Protein AF-A0A1D2AA20-F1 (afdb_monomer_lite)

InterPro domains:
  IPR029058 Alpha/Beta hydrolase fold [G3DSA:3.40.50.1820] (8-180)
  IPR029058 Alpha/Beta hydrolase fold [SSF53474] (51-132)

Structure (mmCIF, N/CA/C/O backbone):
data_AF-A0A1D2AA20-F1
#
_entry.id   AF-A0A1D2AA20-F1
#
loop_
_atom_site.group_PDB
_atom_site.id
_atom_site.type_symbol
_atom_site.label_atom_id
_atom_site.label_alt_id
_atom_site.label_comp_id
_atom_site.label_asym_id
_atom_site.label_entity_id
_atom_site.label_seq_id
_atom_site.pdbx_PDB_ins_code
_atom_site.Cartn_x
_atom_site.Cartn_y
_atom_site.Cartn_z
_atom_site.occupancy
_atom_site.B_iso_or_equiv
_atom_site.auth_seq_id
_atom_site.auth_comp_id
_atom_site.auth_asym_id
_atom_site.auth_atom_id
_atom_site.pdbx_PDB_model_num
ATOM 1 N N . PRO A 1 1 ? 26.713 -19.519 15.517 1.00 25.97 1 PRO A N 1
ATOM 2 C CA . PRO A 1 1 ? 25.475 -19.658 14.712 1.00 25.97 1 PRO A CA 1
ATOM 3 C C . PRO A 1 1 ? 24.221 -19.599 15.602 1.00 25.97 1 PRO A C 1
ATOM 5 O O . PRO A 1 1 ? 24.117 -20.427 16.504 1.00 25.97 1 PRO A O 1
ATOM 8 N N . PRO A 1 2 ? 23.298 -18.636 15.426 1.00 27.56 2 PRO A N 1
ATOM 9 C CA . PRO A 1 2 ? 22.018 -18.711 16.116 1.00 27.56 2 PRO A CA 1
ATOM 10 C C . PRO A 1 2 ? 21.104 -19.729 15.414 1.00 27.56 2 PRO A C 1
ATOM 12 O O . PRO A 1 2 ? 21.221 -19.965 14.211 1.00 27.56 2 PRO A O 1
ATOM 15 N N . ALA A 1 3 ? 20.259 -20.386 16.206 1.00 23.09 3 ALA A N 1
ATOM 16 C CA . ALA A 1 3 ? 19.387 -21.488 15.808 1.00 23.09 3 ALA A CA 1
ATOM 17 C C . ALA A 1 3 ? 18.224 -21.028 14.896 1.00 23.09 3 ALA A C 1
ATOM 19 O O . ALA A 1 3 ? 17.808 -19.869 14.974 1.00 23.09 3 ALA A O 1
ATOM 20 N N . PRO A 1 4 ? 17.661 -21.917 14.056 1.00 25.66 4 PRO A N 1
ATOM 21 C CA . PRO A 1 4 ? 16.482 -21.593 13.259 1.00 25.66 4 PRO A CA 1
ATOM 22 C C . PRO A 1 4 ? 15.283 -21.358 14.192 1.00 25.66 4 PRO A C 1
ATOM 24 O O . PRO A 1 4 ? 14.980 -22.197 15.036 1.00 25.66 4 PRO A O 1
ATOM 27 N N . GLY A 1 5 ? 14.631 -20.198 14.062 1.00 28.06 5 GLY A N 1
ATOM 28 C CA . GLY A 1 5 ? 13.456 -19.820 14.862 1.00 28.06 5 GLY A CA 1
ATOM 29 C C . GLY A 1 5 ? 13.650 -18.653 15.837 1.00 28.06 5 GLY A C 1
ATOM 30 O O . GLY A 1 5 ? 12.742 -18.353 16.607 1.00 28.06 5 GLY A O 1
ATOM 31 N N . THR A 1 6 ? 14.793 -17.959 15.832 1.00 21.69 6 THR A N 1
ATOM 32 C CA . THR A 1 6 ? 14.948 -16.741 16.645 1.00 21.69 6 THR A CA 1
ATOM 33 C C . THR A 1 6 ? 14.335 -15.530 15.933 1.00 21.69 6 THR A C 1
ATOM 35 O O . THR A 1 6 ? 14.901 -15.011 14.973 1.00 21.69 6 THR A O 1
ATOM 38 N N . MET A 1 7 ? 13.179 -15.067 16.418 1.00 24.00 7 MET A N 1
ATOM 39 C CA . MET A 1 7 ? 12.643 -13.735 16.118 1.00 24.00 7 MET A CA 1
ATOM 40 C C . MET A 1 7 ? 13.674 -12.685 16.546 1.00 24.00 7 MET A C 1
ATOM 42 O O . MET A 1 7 ? 13.961 -12.536 17.734 1.00 24.00 7 MET A O 1
ATOM 46 N N . VAL A 1 8 ? 14.242 -11.951 15.590 1.00 23.83 8 VAL A N 1
ATOM 47 C CA . VAL A 1 8 ? 15.068 -10.781 15.900 1.00 23.83 8 VAL A CA 1
ATOM 48 C C . VAL A 1 8 ? 14.121 -9.617 16.180 1.00 23.83 8 VAL A C 1
ATOM 50 O O . VAL A 1 8 ? 13.703 -8.899 15.280 1.00 23.83 8 VAL A O 1
ATOM 53 N N . SER A 1 9 ? 13.758 -9.449 17.450 1.00 30.16 9 SER A N 1
ATOM 54 C CA . SER A 1 9 ? 13.183 -8.206 17.962 1.00 30.16 9 SE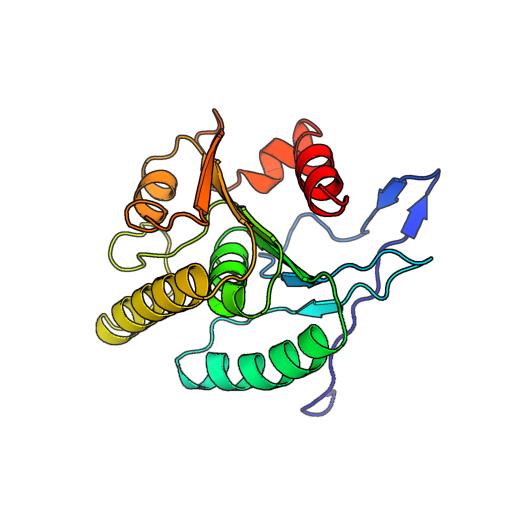R A CA 1
ATOM 55 C C . SER A 1 9 ? 14.301 -7.168 18.057 1.00 30.16 9 SER A C 1
ATOM 57 O O . SER A 1 9 ? 15.030 -7.132 19.047 1.00 30.16 9 SER A O 1
ATOM 59 N N . SER A 1 10 ? 14.459 -6.313 17.047 1.00 30.89 10 SER A N 1
ATOM 60 C CA . SER A 1 10 ? 15.248 -5.089 17.205 1.00 30.89 10 SER A CA 1
ATOM 61 C C . SER A 1 10 ? 14.365 -4.009 17.836 1.00 30.89 10 SER A C 1
ATOM 63 O O . SER A 1 10 ? 13.826 -3.140 17.151 1.00 30.89 10 SER A O 1
ATOM 65 N N . SER A 1 11 ? 14.179 -4.082 19.154 1.00 34.56 11 SER A N 1
ATOM 66 C CA . SER A 1 11 ? 13.649 -2.971 19.946 1.00 34.56 11 SER A CA 1
ATOM 67 C C . SER A 1 11 ? 14.683 -1.843 19.926 1.00 34.56 11 SER A C 1
ATOM 69 O O . SER A 1 11 ? 15.756 -1.985 20.507 1.00 34.56 11 SER A O 1
ATOM 71 N N . GLY A 1 12 ? 14.403 -0.749 19.222 1.00 32.66 12 GLY A N 1
ATOM 72 C CA . GLY A 1 12 ? 15.380 0.327 19.050 1.00 32.66 12 GLY A CA 1
ATOM 73 C C . GLY A 1 12 ? 14.745 1.671 18.737 1.00 32.66 12 GLY A C 1
ATOM 74 O O . GLY A 1 12 ? 15.169 2.337 17.797 1.00 32.66 12 GLY A O 1
ATOM 75 N N . TRP A 1 13 ? 13.713 2.047 19.492 1.00 36.19 13 TRP A N 1
ATOM 76 C CA . TRP A 1 13 ? 13.213 3.417 19.532 1.00 36.19 13 TRP A CA 1
ATOM 77 C C . TRP A 1 13 ? 13.452 3.966 20.934 1.00 36.19 13 TRP A C 1
ATOM 79 O O . TRP A 1 13 ? 12.948 3.415 21.908 1.00 36.19 13 TRP A O 1
ATOM 89 N N . GLU A 1 14 ? 14.232 5.039 21.027 1.00 31.44 14 GLU A N 1
ATOM 90 C CA . GLU A 1 14 ? 14.433 5.783 22.269 1.00 31.44 14 GLU A CA 1
ATOM 91 C C . GLU A 1 14 ? 13.678 7.111 22.190 1.00 31.44 14 GLU A C 1
ATOM 93 O O . GLU A 1 14 ? 13.658 7.790 21.155 1.00 31.44 14 GLU A O 1
ATOM 98 N N . GLN A 1 15 ? 13.047 7.488 23.299 1.00 32.94 15 GLN A N 1
ATOM 99 C CA . GLN A 1 15 ? 12.386 8.776 23.445 1.00 32.94 15 GLN A CA 1
ATOM 100 C C . GLN A 1 15 ? 13.402 9.792 23.977 1.00 32.94 15 GLN A C 1
ATOM 102 O O . GLN A 1 15 ? 13.811 9.728 25.134 1.00 32.94 15 GLN A O 1
ATOM 107 N N . VAL A 1 16 ? 13.798 10.757 23.144 1.00 36.41 16 VAL A N 1
ATOM 108 C CA . VAL A 1 16 ? 14.699 11.851 23.544 1.00 36.41 16 VAL A CA 1
ATOM 109 C C . VAL A 1 16 ? 13.938 13.165 23.426 1.00 36.41 16 VAL A C 1
ATOM 111 O O . VAL A 1 16 ? 13.615 13.613 22.325 1.00 36.41 16 VAL A O 1
ATOM 114 N N . GLY A 1 17 ? 13.617 13.779 24.569 1.00 32.88 17 GLY A N 1
ATOM 115 C CA . GLY A 1 17 ? 12.938 15.080 24.622 1.00 32.88 17 GLY A CA 1
ATOM 116 C C . GLY A 1 17 ? 11.520 15.078 24.036 1.00 32.88 17 GLY A C 1
ATOM 117 O O . GLY A 1 17 ? 11.133 16.040 23.379 1.00 32.88 17 GLY A O 1
ATOM 118 N N . GLY A 1 18 ? 10.767 13.986 24.211 1.00 29.52 18 GLY A N 1
ATOM 119 C CA . GLY A 1 18 ? 9.401 13.855 23.688 1.00 29.52 18 GLY A CA 1
ATOM 120 C C . GLY A 1 18 ? 9.306 13.492 22.201 1.00 29.52 18 GLY A C 1
ATOM 121 O O . GLY A 1 18 ? 8.202 13.430 21.674 1.00 29.52 18 GLY A O 1
ATOM 122 N N . ARG A 1 19 ? 10.435 13.224 21.527 1.00 33.69 19 ARG A N 1
ATOM 123 C CA . ARG A 1 19 ? 10.488 12.767 20.129 1.00 33.69 19 ARG A CA 1
ATOM 124 C C . ARG A 1 19 ? 11.045 11.350 20.044 1.00 33.69 19 ARG A C 1
ATOM 126 O O . ARG A 1 19 ? 12.037 11.035 20.705 1.00 33.69 19 ARG A O 1
ATOM 133 N N . TRP A 1 20 ? 10.430 10.524 19.206 1.00 38.97 20 TRP A N 1
ATOM 134 C CA . TRP A 1 20 ? 10.875 9.158 18.942 1.00 38.97 20 TRP A CA 1
ATOM 135 C C . TRP A 1 20 ? 12.017 9.164 17.929 1.00 38.97 20 TRP A C 1
ATOM 137 O O . TRP A 1 20 ? 11.886 9.709 16.834 1.00 38.97 20 TRP A O 1
ATOM 147 N N . ARG A 1 21 ? 13.156 8.571 18.294 1.00 32.56 21 ARG A N 1
ATOM 148 C CA . ARG A 1 21 ? 14.310 8.415 17.403 1.00 32.56 21 ARG A CA 1
ATOM 149 C C . ARG A 1 21 ? 14.677 6.942 17.295 1.00 32.56 21 ARG A C 1
ATOM 151 O O . ARG A 1 21 ? 14.792 6.260 18.309 1.00 32.56 21 ARG A O 1
ATOM 158 N N . SER A 1 22 ? 14.895 6.470 16.070 1.00 39.03 22 SER A N 1
ATOM 159 C CA . SER A 1 22 ? 15.534 5.179 15.821 1.00 39.03 22 SER A CA 1
ATOM 160 C C . SER A 1 22 ? 17.006 5.407 15.457 1.00 39.03 22 SER A C 1
ATOM 162 O O . SER A 1 22 ? 17.277 6.210 14.557 1.00 39.03 22 SER A O 1
ATOM 164 N N . PRO A 1 23 ? 17.966 4.706 16.090 1.00 30.11 23 PRO A N 1
ATOM 165 C CA . PRO A 1 23 ? 19.391 4.840 15.780 1.00 30.11 23 PRO A CA 1
ATOM 166 C C . PRO A 1 23 ? 19.793 4.346 14.376 1.00 30.11 23 PRO A C 1
ATOM 168 O O . PRO A 1 23 ? 20.926 4.577 13.958 1.00 30.11 23 PRO A O 1
ATOM 171 N N . HIS A 1 24 ? 18.899 3.675 13.633 1.00 31.98 24 HIS A N 1
ATOM 172 C CA . HIS A 1 24 ? 19.239 2.972 12.384 1.00 31.98 24 HIS A CA 1
ATOM 173 C C . HIS A 1 24 ? 18.336 3.297 11.174 1.00 31.98 24 HIS A C 1
ATOM 175 O O . HIS A 1 24 ? 18.444 2.650 10.133 1.00 31.98 24 HIS A O 1
ATOM 181 N N . ALA A 1 25 ? 17.473 4.311 11.264 1.00 28.98 25 ALA A N 1
ATOM 182 C CA . ALA A 1 25 ? 16.333 4.508 10.357 1.00 28.98 25 ALA A CA 1
ATOM 183 C C . ALA A 1 25 ? 16.607 4.960 8.904 1.00 28.98 25 ALA A C 1
ATOM 185 O O . ALA A 1 25 ? 15.667 5.389 8.244 1.00 28.98 25 ALA A O 1
ATOM 186 N N . LEU A 1 26 ? 17.824 4.882 8.350 1.00 28.66 26 LEU A N 1
ATOM 187 C CA . LEU A 1 26 ? 18.070 5.476 7.021 1.00 28.66 26 LEU A CA 1
ATOM 188 C C . LEU A 1 26 ? 18.860 4.666 5.982 1.00 28.66 26 LEU A C 1
ATOM 190 O O . LEU A 1 26 ? 19.209 5.250 4.961 1.00 28.66 26 LEU A O 1
ATOM 194 N N . SER A 1 27 ? 19.118 3.356 6.134 1.00 22.45 27 SER A N 1
ATOM 195 C CA . SER A 1 27 ? 19.924 2.676 5.089 1.00 22.45 27 SER A CA 1
ATOM 196 C C . SER A 1 27 ? 19.589 1.246 4.661 1.00 22.45 27 SER A C 1
ATOM 198 O O . SER A 1 27 ? 20.290 0.733 3.791 1.00 22.45 27 SER A O 1
ATOM 200 N N . HIS A 1 28 ? 18.547 0.580 5.151 1.00 23.70 28 HIS A N 1
ATOM 201 C CA . HIS A 1 28 ? 18.224 -0.762 4.646 1.00 23.70 28 HIS A CA 1
ATOM 202 C C . HIS A 1 28 ? 16.747 -0.854 4.282 1.00 23.70 28 HIS A C 1
ATOM 204 O O . HIS A 1 28 ? 15.900 -0.480 5.081 1.00 23.70 28 HIS A O 1
ATOM 210 N N . ALA A 1 29 ? 16.466 -1.287 3.048 1.00 26.73 29 ALA A N 1
ATOM 211 C CA . ALA A 1 29 ? 15.134 -1.420 2.463 1.00 26.73 29 ALA A CA 1
ATOM 212 C C . ALA A 1 29 ? 14.156 -2.078 3.454 1.00 26.73 29 ALA A C 1
ATOM 214 O O . ALA A 1 29 ? 14.250 -3.273 3.728 1.00 26.73 29 ALA A O 1
ATOM 215 N N . MET A 1 30 ? 13.262 -1.279 4.039 1.00 27.27 30 MET A N 1
ATOM 216 C CA . MET A 1 30 ? 12.387 -1.717 5.124 1.00 27.27 30 MET A CA 1
ATOM 217 C C . MET A 1 30 ? 11.019 -2.125 4.583 1.00 27.27 30 MET A C 1
ATOM 219 O O . MET A 1 30 ? 10.188 -1.286 4.255 1.00 27.27 30 MET A O 1
ATOM 223 N N . SER A 1 31 ? 10.766 -3.434 4.554 1.00 33.69 31 SER A N 1
ATOM 224 C CA . SER A 1 31 ? 9.405 -3.970 4.647 1.00 33.69 31 SER A CA 1
ATOM 225 C C . SER A 1 31 ? 9.064 -4.090 6.132 1.00 33.69 31 SER A C 1
ATOM 227 O O . SER A 1 31 ? 9.491 -5.041 6.778 1.00 33.69 31 SER A O 1
ATOM 229 N N . CYS A 1 32 ? 8.369 -3.108 6.705 1.00 33.03 32 CYS A N 1
ATOM 230 C CA . CYS A 1 32 ? 8.000 -3.102 8.126 1.00 33.03 32 CYS A CA 1
ATOM 231 C C . CYS A 1 32 ? 6.527 -2.725 8.274 1.00 33.03 32 CYS A C 1
ATOM 233 O O . CYS A 1 32 ? 6.188 -1.565 8.070 1.00 33.03 32 CYS A O 1
ATOM 235 N N . VAL A 1 33 ? 5.685 -3.688 8.655 1.00 34.88 33 VAL A N 1
ATOM 236 C CA . VAL A 1 33 ? 4.268 -3.497 8.985 1.00 34.88 33 VAL A CA 1
ATOM 237 C C . VAL A 1 33 ? 4.124 -3.181 10.471 1.00 34.88 33 VAL A C 1
ATOM 239 O O . VAL A 1 33 ? 4.606 -3.949 11.299 1.00 34.88 33 VAL A O 1
ATOM 242 N N . HIS A 1 34 ? 3.481 -2.060 10.813 1.00 41.34 34 HIS A N 1
ATOM 243 C CA . HIS A 1 34 ? 3.356 -1.571 12.194 1.00 41.34 34 HIS A CA 1
ATOM 244 C C . HIS A 1 34 ? 1.912 -1.640 12.696 1.00 41.34 34 HIS A C 1
ATOM 246 O O . HIS A 1 34 ? 1.082 -0.922 12.148 1.00 41.34 34 HIS A O 1
ATOM 252 N N . ALA A 1 35 ? 1.644 -2.392 13.770 1.00 36.75 35 ALA A N 1
ATOM 253 C CA . ALA A 1 35 ? 0.376 -2.350 14.511 1.00 36.75 35 ALA A CA 1
ATOM 254 C C . ALA A 1 35 ? 0.531 -1.547 15.821 1.00 36.75 35 ALA A C 1
ATOM 256 O O . ALA A 1 35 ? 1.469 -1.789 16.580 1.00 36.75 35 ALA A O 1
ATOM 257 N N . GLY A 1 36 ? -0.370 -0.591 16.089 1.00 31.36 36 GLY A N 1
ATOM 258 C CA . GLY A 1 36 ? -0.338 0.279 17.278 1.00 31.36 36 GLY A CA 1
ATOM 259 C C . GLY A 1 36 ? -1.671 0.328 18.038 1.00 31.36 36 GLY A C 1
ATOM 260 O O . GLY A 1 36 ? -2.734 0.215 17.430 1.00 31.36 36 GLY A O 1
ATOM 261 N N . VAL A 1 37 ? -1.602 0.518 19.365 1.00 38.84 37 VAL A N 1
ATOM 262 C CA . VAL A 1 37 ? -2.743 0.583 20.306 1.00 38.84 37 VAL A CA 1
ATOM 263 C C . VAL A 1 37 ? -2.726 1.893 21.106 1.00 38.84 37 VAL A C 1
ATOM 265 O O . VAL A 1 37 ? -1.666 2.429 21.417 1.00 38.84 37 VAL A O 1
ATOM 268 N N . GLN A 1 38 ? -3.909 2.387 21.482 1.00 35.22 38 GLN A N 1
ATOM 269 C CA . GLN A 1 38 ? -4.092 3.369 22.557 1.00 35.22 38 GLN A CA 1
ATOM 270 C C . GLN A 1 38 ? -4.120 2.667 23.927 1.00 35.22 38 GLN A C 1
ATOM 272 O O . GLN A 1 38 ? -5.158 2.155 24.333 1.00 35.22 38 GLN A O 1
ATOM 277 N N . ALA A 1 39 ? -2.974 2.628 24.608 1.00 28.56 39 ALA A N 1
ATOM 278 C CA . ALA A 1 39 ? -2.784 2.620 26.069 1.00 28.56 39 ALA A CA 1
ATOM 279 C C . ALA A 1 39 ? -1.264 2.643 26.335 1.00 28.56 39 ALA A C 1
ATOM 281 O O . ALA A 1 39 ? -0.514 2.002 25.601 1.00 28.56 39 ALA A O 1
ATOM 282 N N . GLU A 1 40 ? -0.793 3.408 27.321 1.00 30.64 40 GLU A N 1
ATOM 283 C CA . GLU A 1 40 ? 0.644 3.595 27.585 1.00 30.64 40 GLU A CA 1
ATOM 284 C C . GLU A 1 40 ? 1.428 2.295 27.878 1.00 30.64 40 GLU A C 1
ATOM 286 O O . GLU A 1 40 ? 0.976 1.486 28.690 1.00 30.64 40 GLU A O 1
ATOM 291 N N . PRO A 1 41 ? 2.667 2.173 27.358 1.00 44.25 41 PRO A N 1
ATOM 292 C CA . PRO A 1 41 ? 3.010 2.352 25.953 1.00 44.25 41 PRO A CA 1
ATOM 293 C C . PRO A 1 41 ? 2.573 1.104 25.155 1.00 44.25 41 PRO A C 1
ATOM 295 O O . PRO A 1 41 ? 2.697 -0.022 25.650 1.00 44.25 41 PRO A O 1
ATOM 298 N N . PRO A 1 42 ? 2.089 1.254 23.911 1.00 40.66 42 PRO A N 1
ATOM 299 C CA . PRO A 1 42 ? 1.662 0.102 23.135 1.00 40.66 42 PRO A CA 1
ATOM 300 C C . PRO A 1 42 ? 2.866 -0.780 22.794 1.00 40.66 42 PRO A C 1
ATOM 302 O O . PRO A 1 42 ? 3.898 -0.254 22.365 1.00 40.66 42 PRO A O 1
ATOM 305 N N . PRO A 1 43 ? 2.756 -2.114 22.905 1.00 37.69 43 PRO A N 1
ATOM 306 C CA . PRO A 1 43 ? 3.718 -2.984 22.259 1.00 37.69 43 PRO A CA 1
ATOM 307 C C . PRO A 1 43 ? 3.595 -2.766 20.745 1.00 37.69 43 PRO A C 1
ATOM 309 O O . PRO A 1 43 ? 2.614 -3.157 20.115 1.00 37.69 43 PRO A O 1
ATOM 312 N N . ILE A 1 44 ? 4.576 -2.070 20.169 1.00 40.94 44 ILE A N 1
ATOM 313 C CA . ILE A 1 44 ? 4.706 -1.914 18.722 1.00 40.94 44 ILE A CA 1
ATOM 314 C C . ILE A 1 44 ? 5.246 -3.237 18.197 1.00 40.94 44 ILE A C 1
ATOM 316 O O . ILE A 1 44 ? 6.395 -3.601 18.455 1.00 40.94 44 ILE A O 1
ATOM 320 N N . HIS A 1 45 ? 4.411 -3.958 17.461 1.00 40.59 45 HIS A N 1
ATOM 321 C CA . HIS A 1 45 ? 4.836 -5.155 16.755 1.00 40.59 45 HIS A CA 1
ATOM 322 C C . HIS A 1 45 ? 5.169 -4.782 15.313 1.00 40.59 45 HIS A C 1
ATOM 324 O O . HIS A 1 45 ? 4.287 -4.409 14.538 1.00 40.59 45 HIS A O 1
ATOM 330 N N . THR A 1 46 ? 6.453 -4.877 14.974 1.00 39.47 46 THR A N 1
ATOM 331 C CA . THR A 1 46 ? 6.933 -4.764 13.598 1.00 39.47 46 THR A CA 1
ATOM 332 C C . THR A 1 46 ? 6.910 -6.146 12.960 1.00 39.47 46 THR A C 1
ATOM 334 O O . THR A 1 46 ? 7.636 -7.040 13.393 1.00 39.47 46 THR A O 1
ATOM 337 N N . VAL A 1 47 ? 6.094 -6.328 11.924 1.00 38.09 47 VAL A N 1
ATOM 338 C CA . VAL A 1 47 ? 6.117 -7.535 11.092 1.00 38.09 47 VAL A CA 1
ATOM 339 C C . VAL A 1 47 ? 6.867 -7.212 9.807 1.00 38.09 47 VAL A C 1
ATOM 341 O O . VAL A 1 47 ? 6.403 -6.433 8.975 1.00 38.09 47 VAL A O 1
ATOM 344 N N . THR A 1 48 ? 8.048 -7.802 9.644 1.00 38.22 48 THR A N 1
ATOM 345 C CA . THR A 1 48 ? 8.782 -7.762 8.379 1.00 38.22 48 THR A CA 1
ATOM 346 C C . THR A 1 48 ? 8.304 -8.897 7.493 1.00 38.22 48 THR A C 1
ATOM 348 O O . THR A 1 48 ? 8.570 -10.066 7.766 1.00 38.22 48 THR A O 1
ATOM 351 N N . VAL A 1 49 ? 7.586 -8.546 6.429 1.00 40.47 49 VAL A N 1
ATOM 352 C CA . VAL A 1 49 ? 7.163 -9.498 5.402 1.00 40.47 49 VAL A CA 1
ATOM 353 C C . VAL A 1 49 ? 8.301 -9.598 4.397 1.00 40.47 49 VAL A C 1
ATOM 355 O O . VAL A 1 49 ? 8.580 -8.657 3.656 1.00 40.47 49 VAL A O 1
ATOM 358 N N . MET A 1 50 ? 9.009 -10.724 4.426 1.00 34.56 50 MET A N 1
ATOM 359 C CA . MET A 1 50 ? 10.035 -11.032 3.433 1.00 34.56 50 MET A CA 1
ATOM 360 C C . MET A 1 50 ? 9.371 -11.332 2.079 1.00 34.56 50 MET A C 1
ATOM 362 O O . MET A 1 50 ? 8.215 -11.761 2.060 1.00 34.56 50 MET A O 1
ATOM 366 N N . PRO A 1 51 ? 10.073 -11.145 0.944 1.00 38.62 51 PRO A N 1
ATOM 367 C CA . PRO A 1 51 ? 9.573 -11.521 -0.376 1.00 38.62 51 PRO A CA 1
ATOM 368 C C . PRO A 1 51 ? 9.471 -13.050 -0.465 1.00 38.62 51 PRO A C 1
ATOM 370 O O . PRO A 1 51 ? 10.368 -13.734 -0.947 1.00 38.62 51 PRO A O 1
ATOM 373 N N . GLY A 1 52 ? 8.390 -13.599 0.075 1.00 32.66 52 GLY A N 1
ATOM 374 C CA . GLY A 1 52 ? 8.036 -15.000 -0.037 1.00 32.66 52 GLY A CA 1
ATOM 375 C C . GLY A 1 52 ? 7.154 -15.198 -1.259 1.00 32.66 52 GLY A C 1
ATOM 376 O O . GLY A 1 52 ? 6.214 -14.437 -1.486 1.00 32.66 52 GLY A O 1
ATOM 377 N N . GLY A 1 53 ? 7.424 -16.246 -2.036 1.00 49.22 53 GLY A N 1
ATOM 378 C CA . GLY A 1 53 ? 6.413 -16.806 -2.932 1.00 49.22 53 GLY A CA 1
ATOM 379 C C . GLY A 1 53 ? 5.151 -17.224 -2.161 1.00 49.22 53 GLY A C 1
ATOM 380 O O . GLY A 1 53 ? 5.065 -17.055 -0.948 1.00 49.22 53 GLY A O 1
ATOM 381 N N . ASP A 1 54 ? 4.178 -17.809 -2.852 1.00 52.34 54 ASP A N 1
ATOM 382 C CA . ASP A 1 54 ? 2.850 -18.149 -2.310 1.00 52.34 54 ASP A CA 1
ATOM 383 C C . ASP A 1 54 ? 2.863 -18.813 -0.916 1.00 52.34 54 ASP A C 1
ATOM 385 O O . ASP A 1 54 ? 2.056 -18.450 -0.065 1.00 52.34 54 ASP A O 1
ATOM 389 N N . ALA A 1 55 ? 3.824 -19.705 -0.648 1.00 53.25 55 ALA A N 1
ATOM 390 C CA . ALA A 1 55 ? 3.984 -20.376 0.646 1.00 53.25 55 ALA A CA 1
ATOM 391 C C . ALA A 1 55 ? 4.361 -19.433 1.808 1.00 53.25 55 ALA A C 1
ATOM 393 O O . ALA A 1 55 ? 3.946 -19.656 2.940 1.00 53.25 55 ALA A O 1
ATOM 394 N N . GLY A 1 56 ? 5.115 -18.363 1.539 1.00 64.44 56 GLY A N 1
ATOM 395 C CA . GLY A 1 56 ? 5.515 -17.402 2.568 1.00 64.44 56 GLY A CA 1
ATOM 396 C C . GLY A 1 56 ? 4.357 -16.514 3.023 1.00 64.44 56 GLY A C 1
ATOM 397 O O . GLY A 1 56 ? 4.285 -16.153 4.190 1.00 64.44 56 GLY A O 1
ATOM 398 N N . ILE A 1 57 ? 3.405 -16.194 2.138 1.00 68.81 57 ILE A N 1
ATOM 399 C CA . ILE A 1 57 ? 2.248 -15.355 2.496 1.00 68.81 57 ILE A CA 1
ATOM 400 C C . ILE A 1 57 ? 1.380 -16.052 3.551 1.00 68.81 57 ILE A C 1
ATOM 402 O O . ILE A 1 57 ? 0.986 -15.424 4.535 1.00 68.81 57 ILE A O 1
ATOM 406 N N . GLU A 1 58 ? 1.103 -17.345 3.371 1.00 69.94 58 GLU A N 1
ATOM 407 C CA . GLU A 1 58 ? 0.296 -18.125 4.318 1.00 69.94 58 GLU A CA 1
ATOM 408 C C . GLU A 1 58 ? 0.991 -18.290 5.677 1.00 69.94 58 GLU A C 1
ATOM 410 O O . GLU A 1 58 ? 0.326 -18.216 6.713 1.00 69.94 58 GLU A O 1
ATOM 415 N N . GLU A 1 59 ? 2.322 -18.416 5.680 1.00 73.56 59 GLU A N 1
ATOM 416 C CA . GLU A 1 59 ? 3.136 -18.478 6.899 1.00 73.56 59 GLU A CA 1
ATOM 417 C C . GLU A 1 59 ? 2.979 -17.215 7.765 1.00 73.56 59 GLU A C 1
ATOM 419 O O . GLU A 1 59 ? 2.886 -17.311 8.989 1.00 73.56 59 GLU A O 1
ATOM 424 N N . TYR A 1 60 ? 2.860 -16.034 7.146 1.00 76.88 60 TYR A N 1
ATOM 425 C CA . TYR A 1 60 ? 2.632 -14.774 7.866 1.00 76.88 60 TYR A CA 1
ATOM 426 C C . TYR A 1 60 ? 1.154 -14.516 8.198 1.00 76.88 60 TYR A C 1
ATOM 428 O O . TYR A 1 60 ? 0.848 -13.905 9.227 1.00 76.88 60 TYR A O 1
ATOM 436 N N . ALA A 1 61 ? 0.221 -14.986 7.363 1.00 79.88 61 ALA A N 1
ATOM 437 C CA . ALA A 1 61 ? -1.202 -14.669 7.487 1.00 79.88 61 ALA A CA 1
ATOM 438 C C . ALA A 1 61 ? -1.832 -15.184 8.791 1.00 79.88 61 ALA A C 1
ATOM 440 O O . ALA A 1 61 ? -2.646 -14.490 9.405 1.00 79.88 61 ALA A O 1
ATOM 441 N N . GLY A 1 62 ? -1.486 -16.405 9.209 1.00 83.06 62 GLY A N 1
ATOM 442 C CA . GLY A 1 62 ? -2.025 -17.028 10.423 1.00 83.06 62 GLY A CA 1
ATOM 443 C C . GLY A 1 62 ? -1.647 -16.263 11.698 1.00 83.06 62 GLY A C 1
ATOM 444 O O . GLY A 1 62 ? -2.546 -15.773 12.391 1.00 83.06 62 GLY A O 1
ATOM 445 N N . PRO A 1 63 ? -0.342 -16.103 11.991 1.00 83.19 63 PRO A N 1
ATOM 446 C CA . PRO A 1 63 ? 0.132 -15.350 13.149 1.00 83.19 63 PRO A CA 1
ATOM 447 C C . PRO A 1 63 ? -0.353 -13.899 13.165 1.00 83.19 63 PRO A C 1
ATOM 449 O O . PRO A 1 63 ? -0.800 -13.417 14.206 1.00 83.19 63 PRO A O 1
ATOM 452 N N . LEU A 1 64 ? -0.337 -13.210 12.016 1.00 82.62 64 LEU A N 1
ATOM 453 C CA . LEU A 1 64 ? -0.814 -11.829 11.936 1.00 82.62 64 LEU A CA 1
ATOM 454 C C . LEU A 1 64 ? -2.306 -11.732 12.256 1.00 82.62 64 LEU A C 1
ATOM 456 O O . LEU A 1 64 ? -2.710 -10.867 13.026 1.00 82.62 64 LEU A O 1
ATOM 460 N N . ARG A 1 65 ? -3.131 -12.636 11.714 1.00 86.75 65 ARG A N 1
ATOM 461 C CA . ARG A 1 65 ? -4.567 -12.684 12.015 1.00 86.75 65 ARG A CA 1
ATOM 462 C C . ARG A 1 65 ? -4.822 -12.961 13.492 1.00 86.75 65 ARG A C 1
ATOM 464 O O . ARG A 1 65 ? -5.685 -12.315 14.081 1.00 86.75 65 ARG A O 1
ATOM 471 N N . GLN A 1 66 ? -4.084 -13.900 14.083 1.00 84.94 66 GLN A N 1
ATOM 472 C CA . GLN A 1 66 ? -4.199 -14.217 15.503 1.00 84.94 66 GLN A CA 1
ATOM 473 C C . GLN A 1 66 ? -3.854 -12.999 16.364 1.00 84.94 66 GLN A C 1
ATOM 475 O O . GLN A 1 66 ? -4.656 -12.619 17.214 1.00 84.94 66 GLN A O 1
ATOM 480 N N . ALA A 1 67 ? -2.723 -12.342 16.101 1.00 82.56 67 ALA A N 1
ATOM 481 C CA . ALA A 1 67 ? -2.329 -11.134 16.816 1.00 82.56 67 ALA A CA 1
ATOM 482 C C . ALA A 1 67 ? -3.362 -10.011 16.630 1.00 82.56 67 ALA A C 1
ATOM 484 O O . ALA A 1 67 ? -3.858 -9.463 17.610 1.00 82.56 67 ALA A O 1
ATOM 485 N N . ALA A 1 68 ? -3.754 -9.723 15.386 1.00 84.94 68 ALA A N 1
ATOM 486 C CA . ALA A 1 68 ? -4.724 -8.684 15.044 1.00 84.94 68 ALA A CA 1
ATOM 487 C C . ALA A 1 68 ? -6.098 -8.898 15.701 1.00 84.94 68 ALA A C 1
ATOM 489 O O . ALA A 1 68 ? -6.776 -7.925 16.024 1.00 84.94 68 ALA A O 1
ATOM 490 N N . SER A 1 69 ? -6.514 -10.151 15.926 1.00 86.00 69 SER A N 1
ATOM 491 C CA . SER A 1 69 ? -7.813 -10.467 16.539 1.00 86.00 69 SER A CA 1
ATOM 492 C C . SER A 1 69 ? -7.958 -9.976 17.982 1.00 86.00 69 SER A C 1
ATOM 494 O O . SER A 1 69 ? -9.078 -9.773 18.447 1.00 86.00 69 SER A O 1
ATOM 496 N N . CYS A 1 70 ? -6.841 -9.735 18.670 1.00 85.81 70 CYS A N 1
ATOM 497 C CA . CYS A 1 70 ? -6.817 -9.238 20.042 1.00 85.81 70 CYS A CA 1
ATOM 498 C C . CYS A 1 70 ? -7.010 -7.717 20.141 1.00 85.81 70 CYS A C 1
ATOM 500 O O . CYS A 1 70 ? -7.089 -7.190 21.250 1.00 85.81 70 CYS A O 1
ATOM 502 N N . TYR A 1 71 ? -7.061 -7.001 19.013 1.00 81.69 71 TYR A N 1
ATOM 503 C CA . TYR A 1 71 ? -7.065 -5.542 18.992 1.00 81.69 71 TYR A CA 1
ATOM 504 C C . TYR A 1 71 ? -8.301 -4.986 18.287 1.00 81.69 71 TYR A C 1
ATOM 506 O O . TYR A 1 71 ? -8.653 -5.383 17.178 1.00 81.69 71 TYR A O 1
ATOM 514 N N . HIS A 1 72 ? -8.927 -3.987 18.911 1.00 84.88 72 HIS A N 1
ATOM 515 C CA . HIS A 1 72 ? -10.032 -3.239 18.303 1.00 84.88 72 HIS A CA 1
ATOM 516 C C . HIS A 1 72 ? -9.581 -2.349 17.141 1.00 84.88 72 HIS A C 1
ATOM 518 O O . HIS A 1 72 ? -10.369 -2.056 16.246 1.00 84.88 72 HIS A O 1
ATOM 524 N N . ARG A 1 73 ? -8.317 -1.915 17.162 1.00 86.00 73 ARG A N 1
ATOM 525 C CA . ARG A 1 73 ? -7.706 -1.082 16.131 1.00 86.00 73 ARG A CA 1
ATOM 526 C C . ARG A 1 73 ? -6.394 -1.714 15.702 1.00 86.00 73 ARG A C 1
ATOM 528 O O . ARG A 1 73 ? -5.536 -1.986 16.534 1.00 86.00 73 ARG A O 1
ATOM 535 N N . VAL A 1 74 ? -6.252 -1.918 14.400 1.00 89.44 74 VAL A N 1
ATOM 536 C CA . VAL A 1 74 ? -5.054 -2.469 13.775 1.00 89.44 74 VAL A CA 1
ATOM 537 C C . VAL A 1 74 ? -4.686 -1.549 12.628 1.00 89.44 74 VAL A C 1
ATOM 539 O O . VAL A 1 74 ? -5.421 -1.434 11.648 1.00 89.44 74 VAL A O 1
ATOM 542 N N . VAL A 1 75 ? -3.560 -0.864 12.773 1.00 90.69 75 VAL A N 1
ATOM 543 C CA . VAL A 1 75 ? -2.955 -0.118 11.671 1.00 90.69 75 VAL A CA 1
ATOM 544 C C . VAL A 1 75 ? -1.970 -1.053 10.978 1.00 90.69 75 VAL A C 1
ATOM 546 O O . VAL A 1 75 ? -1.342 -1.859 11.654 1.00 90.69 75 VAL A O 1
ATOM 549 N N . LEU A 1 76 ? -1.872 -0.998 9.654 1.00 92.12 76 LEU A N 1
ATOM 550 C CA . LEU A 1 76 ? -0.768 -1.583 8.897 1.00 92.12 76 LEU A CA 1
ATOM 551 C C . LEU A 1 76 ? -0.136 -0.466 8.074 1.00 92.12 76 LEU A C 1
ATOM 553 O O . LEU A 1 76 ? -0.815 0.229 7.328 1.00 92.12 76 LEU A O 1
ATOM 557 N N . LEU A 1 77 ? 1.165 -0.284 8.231 1.00 91.81 77 LEU A N 1
ATOM 558 C CA . LEU A 1 77 ? 1.935 0.789 7.607 1.00 91.81 77 LEU A CA 1
ATOM 559 C C . LEU A 1 77 ? 3.054 0.165 6.782 1.00 91.81 77 LEU A C 1
ATOM 561 O O . LEU A 1 77 ? 3.680 -0.756 7.282 1.00 91.81 77 LEU A O 1
ATOM 565 N N . GLY A 1 78 ? 3.365 0.664 5.590 1.00 89.62 78 GLY A N 1
ATOM 566 C CA . GLY A 1 78 ? 4.538 0.187 4.858 1.00 89.62 78 GLY A CA 1
ATOM 567 C C . GLY A 1 78 ? 4.913 1.051 3.661 1.00 89.62 78 GLY A C 1
ATOM 568 O O . GLY A 1 78 ? 4.100 1.838 3.190 1.00 89.62 78 GLY A O 1
ATOM 569 N N . ASP A 1 79 ? 6.142 0.891 3.169 1.00 88.06 79 ASP A N 1
ATOM 570 C CA . ASP A 1 79 ? 6.699 1.625 2.025 1.00 88.06 79 ASP A CA 1
ATOM 571 C C . ASP A 1 79 ? 7.241 0.658 0.964 1.00 88.06 79 ASP A C 1
ATOM 573 O O . ASP A 1 79 ? 7.806 -0.383 1.313 1.00 88.06 79 ASP A O 1
ATOM 577 N N . SER A 1 80 ? 7.064 0.968 -0.322 1.00 88.00 80 SER A N 1
ATOM 578 C CA . SER A 1 80 ? 7.480 0.115 -1.444 1.00 88.00 80 SER A CA 1
ATOM 579 C C . SER A 1 80 ? 6.927 -1.319 -1.299 1.00 88.00 80 SER A C 1
ATOM 581 O O . SER A 1 80 ? 5.721 -1.505 -1.124 1.00 88.00 80 SER A O 1
ATOM 583 N N . MET A 1 81 ? 7.774 -2.354 -1.287 1.00 86.94 81 MET A N 1
ATOM 584 C CA . MET A 1 81 ? 7.357 -3.738 -0.993 1.00 86.94 81 MET A CA 1
ATOM 585 C C . MET A 1 81 ? 6.732 -3.917 0.401 1.00 86.94 81 MET A C 1
ATOM 587 O O . MET A 1 81 ? 5.864 -4.771 0.583 1.00 86.94 81 MET A O 1
ATOM 591 N N . GLY A 1 82 ? 7.112 -3.094 1.380 1.00 85.94 82 GLY A N 1
ATOM 592 C CA . GLY A 1 82 ? 6.432 -3.035 2.672 1.00 85.94 82 GLY A CA 1
ATOM 593 C C . GLY A 1 82 ? 5.013 -2.483 2.552 1.00 85.94 82 GLY A C 1
ATOM 594 O O . GLY A 1 82 ? 4.116 -2.945 3.252 1.00 85.94 82 GLY A O 1
ATOM 595 N N . GLY A 1 83 ? 4.793 -1.537 1.636 1.00 91.00 83 GLY A N 1
ATOM 596 C CA . GLY A 1 83 ? 3.468 -1.028 1.288 1.00 91.00 83 GLY A CA 1
ATOM 597 C C . GLY A 1 83 ? 2.615 -2.120 0.649 1.00 91.00 83 GLY A C 1
ATOM 598 O O . GLY A 1 83 ? 1.482 -2.338 1.069 1.00 91.00 83 GLY A O 1
ATOM 599 N N . THR A 1 84 ? 3.185 -2.889 -0.285 1.00 91.88 84 THR A N 1
ATOM 600 C CA . THR A 1 84 ? 2.534 -4.083 -0.852 1.00 91.88 84 THR A CA 1
ATOM 601 C C . THR A 1 84 ? 2.145 -5.079 0.235 1.00 91.88 84 THR A C 1
ATOM 603 O O . THR A 1 84 ? 1.027 -5.582 0.233 1.00 91.88 84 THR A O 1
ATOM 606 N N . ALA A 1 85 ? 3.037 -5.343 1.192 1.00 89.06 85 ALA A N 1
ATOM 607 C CA . ALA A 1 85 ? 2.749 -6.220 2.321 1.00 89.06 85 ALA A CA 1
ATOM 608 C C . ALA A 1 85 ? 1.612 -5.684 3.206 1.00 89.06 85 ALA A C 1
ATOM 610 O O . ALA A 1 85 ? 0.720 -6.442 3.582 1.00 89.06 85 ALA A O 1
ATOM 611 N N . ALA A 1 86 ? 1.597 -4.382 3.500 1.00 92.00 86 ALA A N 1
ATOM 612 C CA . ALA A 1 86 ? 0.505 -3.761 4.244 1.00 92.00 86 ALA A CA 1
ATOM 613 C C . ALA A 1 86 ? -0.847 -3.940 3.525 1.00 92.00 86 ALA A C 1
ATOM 615 O O . ALA A 1 86 ? -1.846 -4.252 4.172 1.00 92.00 86 ALA A O 1
ATOM 616 N N . LEU A 1 87 ? -0.871 -3.829 2.191 1.00 93.25 87 LEU A N 1
ATOM 617 C CA . LEU A 1 87 ? -2.068 -4.085 1.384 1.00 93.25 87 LEU A CA 1
ATOM 618 C C . LEU A 1 87 ? -2.451 -5.577 1.339 1.00 93.25 87 LEU A C 1
ATOM 620 O O . LEU A 1 87 ? -3.624 -5.916 1.500 1.00 93.25 87 LEU A O 1
ATOM 624 N N . LEU A 1 88 ? -1.478 -6.483 1.200 1.00 92.06 88 LEU A N 1
ATOM 625 C CA . LEU A 1 88 ? -1.688 -7.940 1.211 1.00 92.06 88 LEU A CA 1
ATOM 626 C C . LEU A 1 88 ? -2.377 -8.457 2.478 1.00 92.06 88 LEU A C 1
ATOM 628 O O . LEU A 1 88 ? -3.024 -9.499 2.429 1.00 92.06 88 LEU A O 1
ATOM 632 N N . PHE A 1 89 ? -2.237 -7.739 3.594 1.00 92.00 89 PHE A N 1
ATOM 633 C CA . PHE A 1 89 ? -2.853 -8.084 4.876 1.00 92.00 89 PHE A CA 1
ATOM 634 C C . PHE A 1 89 ? -3.918 -7.074 5.338 1.00 92.00 89 PHE A C 1
ATOM 636 O O . PHE A 1 89 ? -4.376 -7.118 6.483 1.00 92.00 89 PHE A O 1
ATOM 643 N N . ALA A 1 90 ? -4.354 -6.172 4.455 1.00 93.19 90 ALA A N 1
ATOM 644 C CA . ALA A 1 90 ? -5.399 -5.185 4.717 1.00 93.19 90 ALA A CA 1
ATOM 645 C C . ALA A 1 90 ? -6.686 -5.783 5.318 1.00 93.19 90 ALA A C 1
ATOM 647 O O . ALA A 1 90 ? -7.299 -5.153 6.178 1.00 93.19 90 ALA A O 1
ATOM 648 N N . GLY A 1 91 ? -7.053 -7.025 4.978 1.00 92.31 91 GLY A N 1
ATOM 649 C CA . GLY A 1 91 ? -8.202 -7.716 5.583 1.00 92.31 91 GLY A CA 1
ATOM 650 C C . GLY A 1 91 ? -8.112 -7.930 7.106 1.00 92.31 91 GLY A C 1
ATOM 651 O O . GLY A 1 91 ? -9.103 -8.274 7.750 1.00 92.31 91 GLY A O 1
ATOM 652 N N . GLN A 1 92 ? -6.935 -7.752 7.712 1.00 90.44 92 GLN A N 1
ATOM 653 C CA . GLN A 1 92 ? -6.726 -7.827 9.163 1.00 90.44 92 GLN A CA 1
ATOM 654 C C . GLN A 1 92 ? -6.706 -6.437 9.818 1.00 90.44 92 GLN A C 1
ATOM 656 O O . GLN A 1 92 ? -6.771 -6.336 11.045 1.00 90.44 92 GLN A O 1
ATOM 661 N N . ALA A 1 93 ? -6.660 -5.372 9.019 1.00 90.81 93 ALA A N 1
ATOM 662 C CA . ALA A 1 93 ? -6.513 -4.001 9.469 1.00 90.81 93 ALA A CA 1
ATOM 663 C C . ALA A 1 93 ? -7.859 -3.288 9.671 1.00 90.81 93 ALA A C 1
ATOM 665 O O . ALA A 1 93 ? -8.899 -3.657 9.122 1.00 90.81 93 ALA A O 1
ATOM 666 N N . THR A 1 94 ? -7.816 -2.220 10.459 1.00 90.62 94 THR A N 1
ATOM 667 C CA . THR A 1 94 ? -8.835 -1.160 10.512 1.00 90.62 94 THR A CA 1
ATOM 668 C C . THR A 1 94 ? -8.335 0.136 9.867 1.00 90.62 94 THR A C 1
ATOM 670 O O . THR A 1 94 ? -9.120 1.046 9.623 1.00 90.62 94 THR A O 1
ATOM 673 N N . LYS A 1 95 ? -7.027 0.240 9.612 1.00 93.06 95 LYS A N 1
ATOM 674 C CA . LYS A 1 95 ? -6.398 1.310 8.838 1.00 93.06 95 LYS A CA 1
ATOM 675 C C . LYS A 1 95 ? -5.182 0.744 8.116 1.00 93.06 95 LYS A C 1
ATOM 677 O O . LYS A 1 95 ? -4.374 0.060 8.739 1.00 93.06 95 LYS A O 1
ATOM 682 N N . VAL A 1 96 ? -5.024 1.057 6.841 1.00 94.62 96 VAL A N 1
ATOM 683 C CA . VAL A 1 96 ? -3.789 0.789 6.101 1.00 94.62 96 VAL A CA 1
ATOM 684 C C . VAL A 1 96 ? -3.212 2.112 5.624 1.00 94.62 96 VAL A C 1
ATOM 686 O O . VAL A 1 96 ? -3.967 2.992 5.224 1.00 94.62 96 VAL A O 1
ATOM 689 N N . VAL A 1 97 ? -1.893 2.256 5.700 1.00 95.69 97 VAL A N 1
ATOM 690 C CA . VAL A 1 97 ? -1.142 3.395 5.169 1.00 95.69 97 VAL A CA 1
ATOM 691 C C . VAL A 1 97 ? 0.010 2.835 4.342 1.00 95.69 97 VAL A C 1
ATOM 693 O O . VAL A 1 97 ? 0.987 2.319 4.885 1.00 95.69 97 VAL A O 1
ATOM 696 N N . ALA A 1 98 ? -0.113 2.886 3.023 1.00 95.62 98 ALA A N 1
ATOM 697 C CA . ALA A 1 98 ? 0.883 2.348 2.105 1.00 95.62 98 ALA A CA 1
ATOM 698 C C . ALA A 1 98 ? 1.544 3.481 1.316 1.00 95.62 98 ALA A C 1
ATOM 700 O O . ALA A 1 98 ? 0.860 4.246 0.648 1.00 95.62 98 ALA A O 1
ATOM 701 N N . PHE A 1 99 ? 2.870 3.573 1.363 1.00 94.94 99 PHE A N 1
ATOM 702 C CA . PHE A 1 99 ? 3.662 4.510 0.568 1.00 94.94 99 PHE A CA 1
ATOM 703 C C . PHE A 1 99 ? 4.246 3.789 -0.646 1.00 94.94 99 PHE A C 1
ATOM 705 O O . PHE A 1 99 ? 4.852 2.729 -0.502 1.00 94.94 99 PHE A O 1
ATOM 712 N N . CYS A 1 100 ? 4.009 4.334 -1.840 1.00 94.50 100 CYS A N 1
ATOM 713 C CA . CYS A 1 100 ? 4.465 3.820 -3.135 1.00 94.50 100 CYS A CA 1
ATOM 714 C C . CYS A 1 100 ? 4.421 2.278 -3.257 1.00 94.50 100 CYS A C 1
ATOM 716 O O . CYS A 1 100 ? 5.433 1.673 -3.624 1.00 94.50 100 CYS A O 1
ATOM 718 N N . PRO A 1 101 ? 3.296 1.611 -2.919 1.00 93.56 101 PRO A N 1
ATOM 719 C CA . PRO A 1 101 ? 3.227 0.156 -2.963 1.00 93.56 101 PRO A CA 1
ATOM 720 C C . PRO A 1 101 ? 3.400 -0.366 -4.389 1.00 93.56 101 PRO A C 1
ATOM 722 O O . PRO A 1 101 ? 3.090 0.315 -5.362 1.00 93.56 101 PRO A O 1
ATOM 725 N N . GLN A 1 102 ? 3.850 -1.610 -4.509 1.00 90.88 102 GLN A N 1
ATOM 726 C CA . GLN A 1 102 ? 4.008 -2.301 -5.787 1.00 90.88 102 GLN A CA 1
ATOM 727 C C . GLN A 1 102 ? 2.942 -3.390 -5.917 1.00 90.88 102 GLN A C 1
ATOM 729 O O . GLN A 1 102 ? 3.072 -4.462 -5.322 1.00 90.88 102 GLN A O 1
ATOM 734 N N . VAL A 1 103 ? 1.864 -3.098 -6.640 1.00 90.62 103 VAL A N 1
ATOM 735 C CA . VAL A 1 103 ? 0.686 -3.971 -6.763 1.00 90.62 103 VAL A CA 1
ATOM 736 C C . VAL A 1 103 ? 0.716 -4.742 -8.079 1.00 90.62 103 VAL A C 1
ATOM 738 O O . VAL A 1 103 ? 0.642 -5.970 -8.078 1.00 90.62 103 VAL A O 1
ATOM 741 N N . ASP A 1 104 ? 0.902 -4.037 -9.195 1.00 90.25 104 ASP A N 1
ATOM 742 C CA . ASP A 1 104 ? 1.052 -4.631 -10.520 1.00 90.25 104 ASP A CA 1
ATOM 743 C C . ASP A 1 104 ? 2.541 -4.779 -10.864 1.00 90.25 104 ASP A C 1
ATOM 745 O O . ASP A 1 104 ? 3.180 -3.928 -11.498 1.00 90.25 104 ASP A O 1
ATOM 749 N N . LEU A 1 105 ? 3.101 -5.926 -10.476 1.00 87.25 105 LEU A N 1
ATOM 750 C CA . LEU A 1 105 ? 4.480 -6.279 -10.810 1.00 87.25 105 LEU A CA 1
ATOM 751 C C . LEU A 1 105 ? 4.688 -6.612 -12.296 1.00 87.25 105 LEU A C 1
ATOM 753 O O . LEU A 1 105 ? 5.837 -6.783 -12.711 1.00 87.25 105 LEU A O 1
ATOM 757 N N . ALA A 1 106 ? 3.639 -6.766 -13.108 1.00 86.94 106 ALA A N 1
ATOM 758 C CA . ALA A 1 106 ? 3.811 -6.910 -14.552 1.00 86.94 106 ALA A CA 1
ATOM 759 C C . ALA A 1 106 ? 4.190 -5.565 -15.190 1.00 86.94 106 ALA A C 1
ATOM 761 O O . ALA A 1 106 ? 5.041 -5.549 -16.083 1.00 86.94 106 ALA A O 1
ATOM 762 N N . ARG A 1 107 ? 3.626 -4.462 -14.682 1.00 84.38 107 ARG A N 1
ATOM 763 C CA . ARG A 1 107 ? 3.899 -3.086 -15.134 1.00 84.38 107 ARG A CA 1
ATOM 764 C C . ARG A 1 107 ? 5.010 -2.384 -14.355 1.00 84.38 107 ARG A C 1
ATOM 766 O O . ARG A 1 107 ? 5.639 -1.472 -14.878 1.00 84.38 107 ARG A O 1
ATOM 773 N N . SER A 1 108 ? 5.316 -2.838 -13.140 1.00 82.50 108 SER A N 1
ATOM 774 C CA . SER A 1 108 ? 6.330 -2.199 -12.302 1.00 82.50 108 SER A CA 1
ATOM 775 C C . SER A 1 108 ? 7.730 -2.228 -12.934 1.00 82.50 108 SER A C 1
ATOM 777 O O . SER A 1 108 ? 8.269 -3.290 -13.273 1.00 82.50 108 SER A O 1
ATOM 779 N N . ALA A 1 109 ? 8.336 -1.046 -13.063 1.00 79.94 109 ALA A N 1
ATOM 780 C CA . ALA A 1 109 ? 9.688 -0.839 -13.582 1.00 79.94 109 ALA A CA 1
ATOM 781 C C . ALA A 1 109 ? 10.770 -1.349 -12.617 1.00 79.94 109 ALA A C 1
ATOM 783 O O . ALA A 1 109 ? 11.836 -1.782 -13.054 1.00 79.94 109 ALA A O 1
ATOM 784 N N . ILE A 1 110 ? 10.484 -1.344 -11.313 1.00 77.44 110 ILE A N 1
ATOM 785 C CA . ILE A 1 110 ? 11.354 -1.877 -10.263 1.00 77.44 110 ILE A CA 1
ATOM 786 C C . ILE A 1 110 ? 10.641 -3.085 -9.673 1.00 77.44 110 ILE A C 1
ATOM 788 O O . ILE A 1 110 ? 9.666 -2.912 -8.976 1.00 77.44 110 ILE A O 1
ATOM 792 N N . ARG A 1 111 ? 11.075 -4.321 -9.906 1.00 79.75 111 ARG A N 1
ATOM 793 C CA . ARG A 1 111 ? 10.340 -5.481 -9.368 1.00 79.75 111 ARG A CA 1
ATOM 794 C C . ARG A 1 111 ? 11.257 -6.626 -8.976 1.00 79.75 111 ARG A C 1
ATOM 796 O O . ARG A 1 111 ? 12.304 -6.800 -9.606 1.00 79.75 111 ARG A O 1
ATOM 803 N N . PRO A 1 112 ? 10.853 -7.453 -8.000 1.00 72.00 112 PRO A N 1
ATOM 804 C CA . PRO A 1 112 ? 11.515 -8.724 -7.764 1.00 72.00 112 PRO A CA 1
ATOM 805 C C . PRO A 1 112 ? 11.419 -9.626 -9.002 1.00 72.00 112 PRO A C 1
ATOM 807 O O . PRO A 1 112 ? 10.449 -9.588 -9.770 1.00 72.00 112 PRO A O 1
ATOM 810 N N . ALA A 1 113 ? 12.445 -10.455 -9.195 1.00 73.50 113 ALA A N 1
ATOM 811 C CA . ALA A 1 113 ? 12.416 -11.495 -10.210 1.00 73.50 113 ALA A CA 1
ATOM 812 C C . ALA A 1 113 ? 11.345 -12.529 -9.837 1.00 73.50 113 ALA A C 1
ATOM 814 O O . ALA A 1 113 ? 11.357 -13.079 -8.739 1.00 73.50 113 ALA A O 1
ATOM 815 N N . GLY A 1 114 ? 10.418 -12.797 -10.752 1.00 75.75 114 GLY A N 1
ATOM 816 C CA . GLY A 1 114 ? 9.355 -13.768 -10.532 1.00 75.75 114 GLY A CA 1
ATOM 817 C C . GLY A 1 114 ? 8.594 -14.075 -11.821 1.00 75.75 114 GLY A C 1
ATOM 818 O O . GLY A 1 114 ? 8.524 -13.221 -12.715 1.00 75.75 114 GLY A O 1
ATOM 819 N N . PRO A 1 115 ? 8.040 -15.290 -11.958 1.00 84.38 115 PRO A N 1
ATOM 820 C CA . PRO A 1 115 ? 7.312 -15.684 -13.155 1.00 84.38 115 PRO A CA 1
ATOM 821 C C . PRO A 1 115 ? 5.967 -14.944 -13.253 1.00 84.38 115 PRO A C 1
ATOM 823 O O . PRO A 1 115 ? 5.386 -14.536 -12.247 1.00 84.38 115 PRO A O 1
ATOM 826 N N . ALA A 1 116 ? 5.443 -14.780 -14.472 1.00 87.81 116 ALA A N 1
ATOM 827 C CA . ALA A 1 116 ? 4.197 -14.042 -14.706 1.00 87.81 116 ALA A CA 1
ATOM 828 C C . ALA A 1 116 ? 2.988 -14.543 -13.880 1.00 87.81 116 ALA A C 1
ATOM 830 O O . ALA A 1 116 ? 2.301 -13.692 -13.315 1.00 87.81 116 ALA A O 1
ATOM 831 N N . PRO A 1 117 ? 2.758 -15.865 -13.712 1.00 86.56 117 PRO A N 1
ATOM 832 C CA . PRO A 1 117 ? 1.669 -16.363 -12.869 1.00 86.56 117 PRO A CA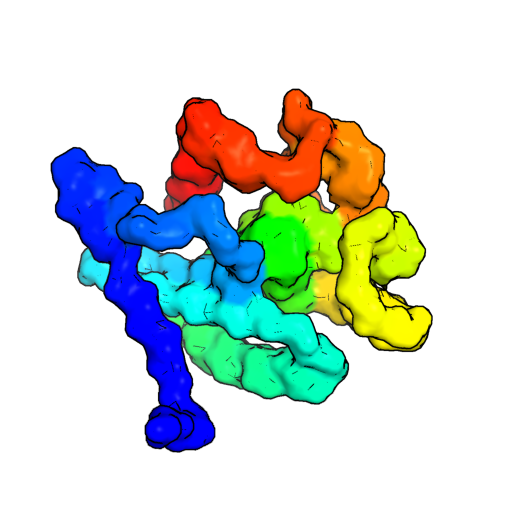 1
ATOM 833 C C . PRO A 1 117 ? 1.772 -15.929 -11.403 1.00 86.56 117 PRO A C 1
ATOM 835 O O . PRO A 1 117 ? 0.758 -15.606 -10.793 1.00 86.56 117 PRO A O 1
ATOM 838 N N . TRP A 1 118 ? 2.988 -15.867 -10.851 1.00 85.00 118 TRP A N 1
ATOM 839 C CA . TRP A 1 118 ? 3.208 -15.410 -9.477 1.00 85.00 118 TRP A CA 1
ATOM 840 C C . TRP A 1 118 ? 2.864 -13.924 -9.318 1.00 85.00 118 TRP A C 1
ATOM 842 O O . TRP A 1 118 ? 2.179 -13.548 -8.373 1.00 85.00 118 TRP A O 1
ATOM 852 N N . ARG A 1 119 ? 3.260 -13.083 -10.284 1.00 86.75 119 ARG A N 1
ATOM 853 C CA . ARG A 1 119 ? 2.937 -11.644 -10.276 1.00 86.75 119 ARG A CA 1
ATOM 854 C C . ARG A 1 119 ? 1.432 -11.391 -10.347 1.00 86.75 119 ARG A C 1
ATOM 856 O O . ARG A 1 119 ? 0.914 -10.593 -9.577 1.00 86.75 119 ARG A O 1
ATOM 863 N N . ALA A 1 120 ? 0.733 -12.117 -11.219 1.00 88.00 120 ALA A N 1
ATOM 864 C CA . ALA A 1 120 ? -0.722 -12.034 -11.322 1.00 88.00 120 ALA A CA 1
ATOM 865 C C . ALA A 1 120 ? -1.419 -12.527 -10.040 1.00 88.00 120 ALA A C 1
ATOM 867 O O . ALA A 1 120 ? -2.419 -11.956 -9.613 1.00 88.00 120 ALA A O 1
ATOM 868 N N . ALA A 1 121 ? -0.888 -13.576 -9.401 1.00 87.31 121 ALA A N 1
ATOM 869 C CA . ALA A 1 121 ? -1.410 -14.061 -8.126 1.00 87.31 121 ALA A CA 1
ATOM 870 C C . ALA A 1 121 ? -1.201 -13.051 -6.988 1.00 87.31 121 ALA A C 1
ATOM 872 O O . ALA A 1 121 ? -2.098 -12.886 -6.165 1.00 87.31 121 ALA A O 1
ATOM 873 N N . LEU A 1 122 ? -0.054 -12.365 -6.947 1.00 87.50 122 LEU A N 1
ATOM 874 C CA . LEU A 1 122 ? 0.207 -11.295 -5.985 1.00 87.50 122 LEU A CA 1
ATOM 875 C C . LEU A 1 122 ? -0.805 -10.157 -6.135 1.00 87.50 122 LEU A C 1
ATOM 877 O O . LEU A 1 122 ? -1.441 -9.795 -5.149 1.00 87.50 122 LEU A O 1
ATOM 881 N N . GLN A 1 123 ? -0.972 -9.640 -7.354 1.00 90.19 123 GLN A N 1
ATOM 882 C CA . GLN A 1 123 ? -1.911 -8.556 -7.640 1.00 90.19 123 GLN A CA 1
ATOM 883 C C . GLN A 1 123 ? -3.328 -8.920 -7.183 1.00 90.19 123 GLN A C 1
ATOM 885 O O . GLN A 1 123 ? -3.921 -8.201 -6.384 1.00 90.19 123 GLN A O 1
ATOM 890 N N . ARG A 1 124 ? -3.826 -10.092 -7.599 1.00 90.75 124 ARG A N 1
ATOM 891 C CA . ARG A 1 124 ? -5.158 -10.568 -7.206 1.00 90.75 124 ARG A CA 1
ATOM 892 C C . ARG A 1 124 ? -5.316 -10.648 -5.683 1.00 90.75 124 ARG A C 1
ATOM 894 O O . ARG A 1 124 ? -6.333 -10.223 -5.154 1.00 90.75 124 ARG A O 1
ATOM 901 N N . ARG A 1 125 ? -4.312 -11.160 -4.961 1.00 90.19 125 ARG A N 1
ATOM 902 C CA . ARG A 1 125 ? -4.354 -11.242 -3.488 1.00 90.19 125 ARG A CA 1
ATOM 903 C C . ARG A 1 125 ? -4.369 -9.866 -2.827 1.00 90.19 125 ARG A C 1
ATOM 905 O O . ARG A 1 125 ? -5.044 -9.694 -1.817 1.00 90.19 125 ARG A O 1
ATOM 912 N N . VAL A 1 126 ? -3.621 -8.902 -3.369 1.00 91.62 126 VAL A N 1
ATOM 913 C CA . VAL A 1 126 ? -3.662 -7.513 -2.895 1.00 91.62 126 VAL A CA 1
ATOM 914 C C . VAL A 1 126 ? -5.070 -6.951 -3.061 1.00 91.62 126 VAL A C 1
ATOM 916 O O . VAL A 1 126 ? -5.630 -6.447 -2.092 1.00 91.62 126 VAL A O 1
ATOM 919 N N . GLU A 1 127 ? -5.658 -7.085 -4.248 1.00 92.12 127 GLU A N 1
ATOM 920 C CA . GLU A 1 127 ? -7.012 -6.605 -4.547 1.00 92.12 127 G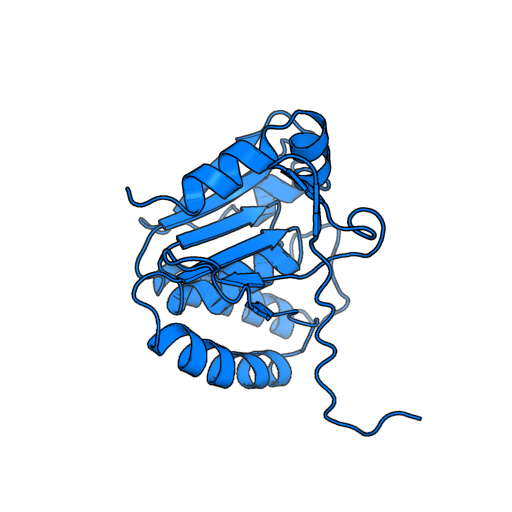LU A CA 1
ATOM 921 C C . GLU A 1 127 ? -8.059 -7.255 -3.623 1.00 92.12 127 GLU A C 1
ATOM 923 O O . GLU A 1 127 ? -8.849 -6.553 -2.991 1.00 92.12 127 GLU A O 1
ATOM 928 N N . GLU A 1 128 ? -8.011 -8.582 -3.457 1.00 91.31 128 GLU A N 1
ATOM 929 C CA . GLU A 1 128 ? -8.887 -9.337 -2.547 1.00 91.31 128 GLU A CA 1
ATOM 930 C C . GLU A 1 128 ? -8.743 -8.876 -1.086 1.00 91.31 128 GLU A C 1
ATOM 932 O O . GLU A 1 128 ? -9.738 -8.681 -0.385 1.00 91.31 128 GLU A O 1
ATOM 937 N N . SER A 1 129 ? -7.512 -8.675 -0.612 1.00 92.00 129 SER A N 1
ATOM 938 C CA . SER A 1 129 ? -7.246 -8.235 0.759 1.00 92.00 129 SER A CA 1
ATOM 939 C C . SER A 1 129 ? -7.697 -6.793 1.007 1.00 92.00 129 SER A C 1
ATOM 941 O O . SER A 1 129 ? -8.287 -6.500 2.049 1.00 92.00 129 SER A O 1
ATOM 943 N N . VAL A 1 130 ? -7.466 -5.892 0.048 1.00 93.62 130 VAL A N 1
ATOM 944 C CA . VAL A 1 130 ? -7.922 -4.496 0.107 1.00 93.62 130 VAL A CA 1
ATOM 945 C C . VAL A 1 130 ? -9.449 -4.424 0.131 1.00 93.62 130 VAL A C 1
ATOM 947 O O . VAL A 1 130 ? -10.009 -3.682 0.941 1.00 93.62 130 VAL A O 1
ATOM 950 N N . ALA A 1 131 ? -10.127 -5.239 -0.681 1.00 92.06 131 ALA A N 1
ATOM 951 C CA . ALA A 1 131 ? -11.584 -5.361 -0.663 1.00 92.06 131 ALA A CA 1
ATOM 952 C C . ALA A 1 131 ? -12.114 -5.928 0.669 1.00 92.06 131 ALA A C 1
ATOM 954 O O . ALA A 1 131 ? -13.205 -5.567 1.105 1.00 92.06 131 ALA A O 1
ATOM 955 N N . ALA A 1 132 ? -11.337 -6.784 1.340 1.00 91.81 132 ALA A N 1
ATOM 956 C CA . ALA A 1 132 ? -11.667 -7.336 2.653 1.00 91.81 132 ALA A CA 1
ATOM 957 C C . ALA A 1 132 ? -11.316 -6.406 3.835 1.00 91.81 132 ALA A C 1
ATOM 959 O O . ALA A 1 132 ? -11.609 -6.749 4.985 1.00 91.81 132 ALA A O 1
ATOM 960 N N . CYS A 1 133 ? -10.674 -5.256 3.593 1.00 91.94 133 CYS A N 1
ATOM 961 C CA . CYS A 1 133 ? -10.321 -4.307 4.646 1.00 91.94 133 CYS A CA 1
ATOM 962 C C . CYS A 1 133 ? -11.580 -3.793 5.359 1.00 91.94 133 CYS A C 1
ATOM 964 O O . CYS A 1 133 ? -12.533 -3.343 4.727 1.00 91.94 133 CYS A O 1
ATOM 966 N N . ARG A 1 134 ? -11.575 -3.821 6.697 1.00 88.12 134 ARG A N 1
ATOM 967 C CA . ARG A 1 134 ? -12.724 -3.394 7.523 1.00 88.12 134 ARG A CA 1
ATOM 968 C C . ARG A 1 134 ? -12.770 -1.887 7.775 1.00 88.12 134 ARG A C 1
ATOM 970 O O . ARG A 1 134 ? -13.677 -1.414 8.454 1.00 88.12 134 ARG A O 1
ATOM 977 N N . GLY A 1 135 ? -11.771 -1.153 7.299 1.00 90.50 135 GLY A N 1
ATOM 978 C CA . GLY A 1 135 ? -11.657 0.286 7.491 1.00 90.50 135 GLY A CA 1
ATOM 979 C C . GLY A 1 135 ? -11.102 0.976 6.255 1.00 90.50 135 GLY A C 1
ATOM 980 O O . GLY A 1 135 ? -11.460 0.623 5.135 1.00 90.50 135 GLY A O 1
ATOM 981 N N . VAL A 1 136 ? -10.246 1.974 6.465 1.00 92.56 136 VAL A N 1
ATOM 982 C CA . VAL A 1 136 ? -9.740 2.833 5.384 1.00 92.56 136 VAL A CA 1
ATOM 983 C C . VAL A 1 136 ? -8.344 2.395 4.954 1.00 92.56 136 VAL A C 1
ATOM 985 O O . VAL A 1 136 ? -7.507 2.055 5.792 1.00 92.56 136 VAL A O 1
ATOM 988 N N . VAL A 1 137 ? -8.085 2.428 3.653 1.00 95.88 137 VAL A N 1
ATOM 989 C CA . VAL A 1 137 ? -6.784 2.166 3.041 1.00 95.88 137 VAL A CA 1
ATOM 990 C C . VAL A 1 137 ? -6.283 3.462 2.412 1.00 95.88 137 VAL A C 1
ATOM 992 O O . VAL A 1 137 ? -6.736 3.839 1.337 1.00 95.88 137 VAL A O 1
ATOM 995 N N . ASP A 1 138 ? -5.346 4.139 3.070 1.00 96.44 138 ASP A N 1
ATOM 996 C CA . ASP A 1 138 ? -4.673 5.306 2.502 1.00 96.44 138 ASP A CA 1
ATOM 997 C C . ASP A 1 138 ? -3.459 4.832 1.709 1.00 96.44 138 ASP A C 1
ATOM 999 O O . ASP A 1 138 ? -2.560 4.174 2.243 1.00 96.44 138 ASP A O 1
ATOM 1003 N N . VAL A 1 139 ? -3.419 5.178 0.429 1.00 96.88 139 VAL A N 1
ATOM 1004 C CA . VAL A 1 139 ? -2.277 4.898 -0.436 1.00 96.88 139 VAL A CA 1
ATOM 1005 C C . VAL A 1 139 ? -1.654 6.213 -0.864 1.00 96.88 139 VAL A C 1
ATOM 1007 O O . VAL A 1 139 ? -2.275 7.015 -1.552 1.00 96.88 139 VAL A O 1
ATOM 1010 N N . HIS A 1 140 ? -0.415 6.445 -0.456 1.00 96.88 140 HIS A N 1
ATOM 1011 C CA . HIS A 1 140 ? 0.349 7.637 -0.781 1.00 96.88 140 HIS A CA 1
ATOM 1012 C C . HIS A 1 140 ? 1.329 7.326 -1.910 1.00 96.88 140 HIS A C 1
ATOM 1014 O O . HIS A 1 140 ? 2.162 6.433 -1.780 1.00 96.88 140 HIS A O 1
ATOM 1020 N N . VAL A 1 141 ? 1.259 8.077 -3.005 1.00 96.31 141 VAL A N 1
ATOM 1021 C CA . VAL A 1 141 ? 2.144 7.921 -4.169 1.00 96.31 141 VAL A CA 1
ATOM 1022 C C . VAL A 1 141 ? 2.743 9.256 -4.591 1.00 96.31 141 VAL A C 1
ATOM 1024 O O . VAL A 1 141 ? 2.201 10.320 -4.290 1.00 96.31 141 VAL A O 1
ATOM 1027 N N . GLY A 1 142 ? 3.895 9.201 -5.256 1.00 95.00 142 GLY A N 1
ATOM 1028 C CA . GLY A 1 142 ? 4.511 10.364 -5.883 1.00 95.00 142 GLY A CA 1
ATOM 1029 C C . GLY A 1 142 ? 3.906 10.689 -7.252 1.00 95.00 142 GLY A C 1
ATOM 1030 O O . GLY A 1 142 ? 3.021 9.995 -7.752 1.00 95.00 142 GLY A O 1
ATOM 1031 N N . THR A 1 143 ? 4.437 11.723 -7.904 1.00 95.56 143 THR A N 1
ATOM 1032 C CA . THR A 1 143 ? 4.116 12.056 -9.301 1.00 95.56 143 THR A CA 1
ATOM 1033 C C . THR A 1 143 ? 4.867 11.196 -10.308 1.00 95.56 143 THR A C 1
ATOM 1035 O O . THR A 1 143 ? 4.597 11.303 -11.505 1.00 95.56 143 THR A O 1
ATOM 1038 N N . TRP A 1 144 ? 5.779 10.325 -9.864 1.00 93.75 144 TRP A N 1
ATOM 1039 C CA . TRP A 1 144 ? 6.434 9.392 -10.772 1.00 93.75 144 TRP A CA 1
ATOM 1040 C C . TRP A 1 144 ? 5.395 8.447 -11.381 1.00 93.75 144 TRP A C 1
ATOM 1042 O O . TRP A 1 144 ? 4.682 7.758 -10.655 1.00 93.75 144 TRP A O 1
ATOM 1052 N N . GLU A 1 145 ? 5.314 8.414 -12.714 1.00 92.75 145 GLU A N 1
ATOM 1053 C CA . GLU A 1 145 ? 4.369 7.581 -13.473 1.00 92.75 145 GLU A CA 1
ATOM 1054 C C . GLU A 1 145 ? 4.366 6.125 -12.999 1.00 92.75 145 GLU A C 1
ATOM 1056 O O . GLU A 1 145 ? 3.300 5.559 -12.786 1.00 92.75 145 GLU A O 1
ATOM 1061 N N . HIS A 1 146 ? 5.548 5.577 -12.707 1.00 90.75 146 HIS A N 1
ATOM 1062 C CA . HIS A 1 146 ? 5.700 4.250 -12.119 1.00 90.75 146 HIS A CA 1
ATOM 1063 C C . HIS A 1 146 ? 4.795 4.025 -10.899 1.00 90.75 146 HIS A C 1
ATOM 1065 O O . HIS A 1 146 ? 4.115 3.009 -10.830 1.00 90.75 146 HIS A O 1
ATOM 1071 N N . ASP A 1 147 ? 4.780 4.954 -9.941 1.00 91.62 147 ASP A N 1
ATOM 1072 C CA . ASP A 1 147 ? 4.029 4.801 -8.691 1.00 91.62 147 ASP A CA 1
ATOM 1073 C C . ASP A 1 147 ? 2.527 4.983 -8.918 1.00 91.62 147 ASP A C 1
ATOM 1075 O O . ASP A 1 147 ? 1.716 4.293 -8.302 1.00 91.62 147 ASP A O 1
ATOM 1079 N N . GLN A 1 148 ? 2.154 5.872 -9.842 1.00 92.25 148 GLN A N 1
ATOM 1080 C CA . GLN A 1 148 ? 0.759 6.080 -10.224 1.00 92.25 148 GLN A CA 1
ATOM 1081 C C . GLN A 1 148 ? 0.175 4.840 -10.906 1.00 92.25 148 GLN A C 1
ATOM 1083 O O . GLN A 1 148 ? -0.951 4.448 -10.610 1.00 92.25 148 GLN A O 1
ATOM 1088 N N . GLU A 1 149 ? 0.937 4.178 -11.778 1.00 91.94 149 GLU A N 1
ATOM 1089 C CA . GLU A 1 149 ? 0.507 2.932 -12.416 1.00 91.94 149 GLU A CA 1
ATOM 1090 C C . GLU A 1 149 ? 0.262 1.805 -11.407 1.00 91.94 149 GLU A C 1
ATOM 1092 O O . GLU A 1 149 ? -0.616 0.978 -11.631 1.00 91.94 149 GLU A O 1
ATOM 1097 N N . GLN A 1 150 ? 0.987 1.772 -10.282 1.00 92.12 150 GLN A N 1
ATOM 1098 C CA . GLN A 1 150 ? 0.808 0.731 -9.262 1.00 92.12 150 GLN A CA 1
ATOM 1099 C C . GLN A 1 150 ? -0.500 0.850 -8.476 1.00 92.12 150 GLN A C 1
ATOM 1101 O O . GLN A 1 150 ? -0.886 -0.101 -7.804 1.00 92.12 150 GLN A O 1
ATOM 1106 N N . VAL A 1 151 ? -1.184 1.992 -8.534 1.00 90.88 151 VAL A N 1
ATOM 1107 C CA . VAL A 1 151 ? -2.472 2.191 -7.851 1.00 90.88 151 VAL A CA 1
ATOM 1108 C C . VAL A 1 151 ? -3.656 2.208 -8.819 1.00 90.88 151 VAL A C 1
ATOM 1110 O O . VAL A 1 151 ? -4.805 2.201 -8.376 1.00 90.88 151 VAL A O 1
ATOM 1113 N N . GLN A 1 152 ? -3.392 2.164 -10.132 1.00 83.81 152 GLN A N 1
ATOM 1114 C CA . GLN A 1 152 ? -4.409 1.973 -11.168 1.00 83.81 152 GLN A CA 1
ATOM 1115 C C . GLN A 1 152 ? -5.006 0.565 -11.034 1.00 83.81 152 GLN A C 1
ATOM 1117 O O . GLN A 1 152 ? -4.392 -0.415 -11.444 1.00 83.81 152 GLN A O 1
ATOM 1122 N N . GLY A 1 153 ? -6.195 0.460 -10.438 1.00 77.19 153 GLY A N 1
ATOM 1123 C CA . GLY A 1 153 ? -6.891 -0.814 -10.212 1.00 77.19 153 GLY A CA 1
ATOM 1124 C C . GLY A 1 153 ? -7.248 -1.095 -8.751 1.00 77.19 153 GLY A C 1
ATOM 1125 O O . GLY A 1 153 ? -8.065 -1.973 -8.491 1.00 77.19 153 GLY A O 1
ATOM 1126 N N . LEU A 1 154 ? -6.739 -0.308 -7.793 1.00 83.25 154 LEU A N 1
ATOM 1127 C CA . LEU A 1 154 ? -7.198 -0.345 -6.396 1.00 83.25 154 LEU A CA 1
ATOM 1128 C C . LEU A 1 154 ? -8.541 0.394 -6.215 1.00 83.25 154 LEU A C 1
ATOM 1130 O O . LEU A 1 154 ? -8.708 1.208 -5.308 1.00 83.25 154 LEU A O 1
ATOM 1134 N N . GLU A 1 155 ? -9.508 0.130 -7.090 1.00 68.06 155 GLU A N 1
ATOM 1135 C CA . GLU A 1 155 ? -10.819 0.781 -7.097 1.00 68.06 155 GLU A CA 1
ATOM 1136 C C . GLU A 1 155 ? -11.772 0.076 -6.121 1.00 68.06 155 GLU A C 1
ATOM 1138 O O . GLU A 1 155 ? -12.691 -0.645 -6.503 1.00 68.06 155 GLU A O 1
ATOM 1143 N N . SER A 1 156 ? -11.535 0.269 -4.825 1.00 71.69 156 SER A N 1
ATOM 1144 C CA . SER A 1 156 ? -12.469 -0.116 -3.764 1.00 71.69 156 SER A CA 1
ATOM 1145 C C . SER A 1 156 ? -12.964 1.130 -3.040 1.00 71.69 156 SER A C 1
ATOM 1147 O O . SER A 1 156 ? -12.206 2.076 -2.834 1.00 71.69 156 SER A O 1
ATOM 1149 N N . GLY A 1 157 ? -14.217 1.116 -2.572 1.00 70.50 157 GLY A N 1
ATOM 1150 C CA . GLY A 1 157 ? -14.780 2.204 -1.759 1.00 70.50 157 GLY A CA 1
ATOM 1151 C C . GLY A 1 157 ? -14.035 2.459 -0.438 1.00 70.50 157 GLY A C 1
ATOM 1152 O O . GLY A 1 157 ? -14.268 3.481 0.199 1.00 70.50 157 GLY A O 1
ATOM 1153 N N . SER A 1 158 ? -13.140 1.552 -0.029 1.00 82.94 158 SER A N 1
ATOM 1154 C CA . 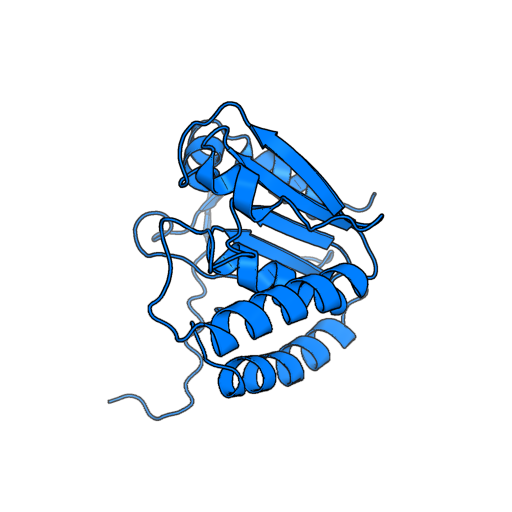SER A 1 158 ? -12.266 1.688 1.142 1.00 82.94 158 SER A CA 1
ATOM 1155 C C . SER A 1 158 ? -10.925 2.382 0.859 1.00 82.94 158 SER A C 1
ATOM 1157 O O . SER A 1 158 ? -10.211 2.691 1.815 1.00 82.94 158 SER A O 1
ATOM 1159 N N . VAL A 1 159 ? -10.559 2.617 -0.408 1.00 94.75 159 VAL A N 1
ATOM 1160 C CA . VAL A 1 159 ? -9.235 3.128 -0.801 1.00 94.75 159 VAL A CA 1
ATOM 1161 C C . VAL A 1 159 ? -9.272 4.633 -1.047 1.00 94.75 159 VAL A C 1
ATOM 1163 O O . VAL A 1 159 ? -10.082 5.132 -1.824 1.00 94.75 159 VAL A O 1
ATOM 1166 N N . VAL A 1 160 ? -8.340 5.354 -0.426 1.00 95.12 160 VAL A N 1
ATOM 1167 C CA . VAL A 1 160 ? -8.089 6.778 -0.659 1.00 95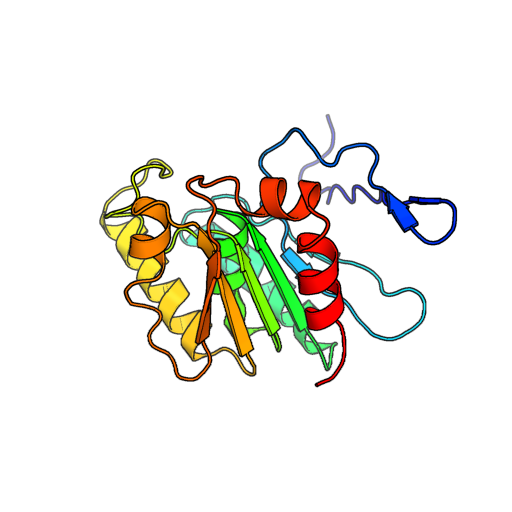.12 160 VAL A CA 1
ATOM 1168 C C . VAL A 1 160 ? -6.665 6.937 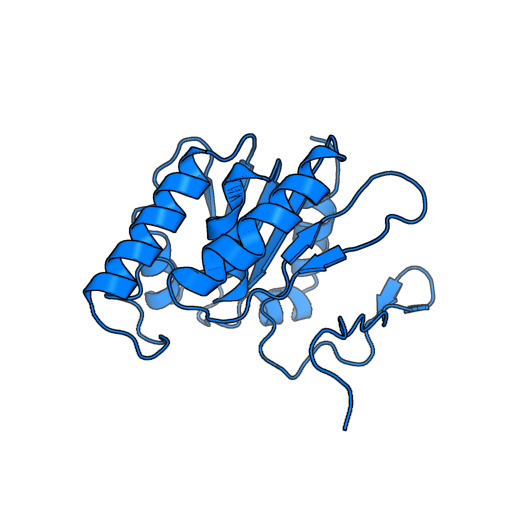-1.176 1.00 95.12 160 VAL A C 1
ATOM 1170 O O . VAL A 1 160 ? -5.699 6.623 -0.483 1.00 95.12 160 VAL A O 1
ATOM 1173 N N . VAL A 1 161 ? -6.525 7.425 -2.408 1.00 95.25 161 VAL A N 1
ATOM 1174 C CA . VAL A 1 161 ? -5.214 7.663 -3.021 1.00 95.25 161 VAL A CA 1
ATOM 1175 C C . VAL A 1 161 ? -4.812 9.124 -2.834 1.00 95.25 161 VAL A C 1
ATOM 1177 O O . VAL A 1 161 ? -5.528 10.039 -3.238 1.00 95.25 161 VAL A O 1
ATOM 1180 N N . HIS A 1 162 ? -3.639 9.340 -2.249 1.00 95.88 162 HIS A N 1
ATOM 1181 C CA . HIS A 1 162 ? -3.032 10.645 -2.028 1.00 95.88 162 HIS A CA 1
ATOM 1182 C C . HIS A 1 162 ? -1.807 10.799 -2.928 1.00 95.88 162 HIS A C 1
ATOM 1184 O O . HIS A 1 162 ? -0.808 10.098 -2.754 1.00 95.88 162 HIS A O 1
ATOM 1190 N N . VAL A 1 163 ? -1.868 11.740 -3.868 1.00 95.94 163 VAL A N 1
ATOM 1191 C CA . VAL A 1 163 ? -0.749 12.036 -4.768 1.00 95.94 163 VAL A CA 1
ATOM 1192 C C . VAL A 1 163 ? 0.041 13.221 -4.228 1.00 95.94 163 VAL A C 1
ATOM 1194 O O . VAL A 1 163 ? -0.505 14.305 -4.025 1.00 95.94 163 VAL A O 1
ATOM 1197 N N . HIS A 1 164 ? 1.336 13.014 -4.021 1.00 95.31 164 HIS A N 1
ATOM 1198 C CA . HIS A 1 164 ? 2.275 14.021 -3.535 1.00 95.31 164 HIS A CA 1
ATOM 1199 C C . HIS A 1 164 ? 3.141 14.546 -4.682 1.00 95.31 164 HIS A C 1
ATOM 1201 O O . HIS A 1 164 ? 3.513 13.756 -5.552 1.00 95.31 164 HIS A O 1
ATOM 1207 N N . PRO A 1 165 ? 3.540 15.833 -4.687 1.00 95.31 165 PRO A N 1
ATOM 1208 C CA . PRO A 1 165 ? 4.355 16.442 -5.744 1.00 95.31 165 PRO A CA 1
ATOM 1209 C C . PRO A 1 165 ? 5.839 16.019 -5.682 1.00 95.31 165 PRO A C 1
ATOM 1211 O O . PRO A 1 165 ? 6.744 16.842 -5.805 1.00 95.31 165 PRO A O 1
ATOM 1214 N N . VAL A 1 166 ? 6.102 14.727 -5.488 1.00 92.75 166 VAL A N 1
ATOM 1215 C CA . VAL A 1 166 ? 7.431 14.118 -5.381 1.00 92.75 166 VAL A CA 1
ATOM 1216 C C . VAL A 1 166 ? 7.614 13.144 -6.539 1.00 92.75 166 VAL A C 1
ATOM 1218 O O . VAL A 1 166 ? 6.944 12.118 -6.607 1.00 92.75 166 VAL A O 1
ATOM 1221 N N . ASN A 1 167 ? 8.540 13.439 -7.449 1.00 93.44 167 ASN A N 1
ATOM 1222 C CA . ASN A 1 167 ? 8.840 12.568 -8.588 1.00 93.44 167 ASN A CA 1
ATOM 1223 C C . ASN A 1 167 ? 9.953 11.565 -8.231 1.00 93.44 167 ASN A C 1
ATOM 1225 O O . ASN A 1 167 ? 11.076 11.660 -8.724 1.00 93.44 167 ASN A O 1
ATOM 1229 N N . SER A 1 168 ? 9.674 10.671 -7.282 1.00 87.81 168 SER A N 1
ATOM 1230 C CA . SER A 1 168 ? 10.623 9.673 -6.778 1.00 87.81 168 SER A CA 1
ATOM 1231 C C . SER A 1 168 ? 9.884 8.556 -6.045 1.00 87.81 168 SER A C 1
ATOM 1233 O O . SER A 1 168 ? 8.979 8.838 -5.266 1.00 87.81 168 SER A O 1
ATOM 1235 N N . HIS A 1 169 ? 10.350 7.312 -6.189 1.00 87.12 169 HIS A N 1
ATOM 1236 C CA . HIS A 1 169 ? 9.843 6.172 -5.405 1.00 87.12 169 HIS A CA 1
ATOM 1237 C C . HIS A 1 169 ? 10.288 6.210 -3.936 1.00 87.12 169 HIS A C 1
ATOM 1239 O O . HIS A 1 169 ? 9.888 5.377 -3.135 1.00 87.12 169 HIS A O 1
ATOM 1245 N N . ARG A 1 170 ? 11.131 7.178 -3.554 1.00 88.12 170 ARG A N 1
ATOM 1246 C CA . ARG A 1 170 ? 11.527 7.426 -2.158 1.00 88.12 170 ARG A CA 1
ATOM 1247 C C . ARG A 1 170 ? 10.599 8.431 -1.472 1.00 88.12 170 ARG A C 1
ATOM 1249 O O . ARG A 1 170 ? 11.069 9.266 -0.703 1.00 88.12 170 ARG A O 1
ATOM 1256 N N . LEU A 1 171 ? 9.300 8.375 -1.766 1.00 90.81 171 LEU A N 1
ATOM 1257 C CA . LEU A 1 171 ? 8.311 9.320 -1.247 1.00 90.81 171 LEU A CA 1
ATOM 1258 C C . LEU A 1 171 ? 8.366 9.429 0.280 1.00 90.81 171 LEU A C 1
ATOM 1260 O O . LEU A 1 171 ? 8.442 10.533 0.810 1.00 90.81 171 LEU A O 1
ATOM 1264 N N . SER A 1 172 ? 8.367 8.292 0.978 1.00 88.94 172 SER A N 1
ATOM 1265 C CA . SER A 1 172 ? 8.423 8.228 2.442 1.00 88.94 172 SER A CA 1
ATOM 1266 C C . SER A 1 172 ? 9.624 9.004 3.007 1.00 88.94 172 SER A C 1
ATOM 1268 O O . SER A 1 172 ? 9.482 9.768 3.961 1.00 88.94 172 SER A O 1
ATOM 1270 N N . ALA A 1 173 ? 10.798 8.883 2.379 1.00 87.31 173 ALA A N 1
ATOM 1271 C CA . ALA A 1 173 ? 12.010 9.586 2.781 1.00 87.31 173 ALA A CA 1
ATOM 1272 C C . ALA A 1 173 ? 11.923 11.099 2.528 1.00 87.31 173 ALA A C 1
ATOM 1274 O O . ALA A 1 173 ? 12.381 11.878 3.362 1.00 87.31 173 ALA A O 1
ATOM 1275 N N . GLU A 1 174 ? 11.326 11.529 1.416 1.00 90.75 174 GLU A N 1
ATOM 1276 C CA . GLU A 1 174 ? 11.128 12.958 1.134 1.00 90.75 174 GLU A CA 1
ATOM 1277 C C . GLU A 1 174 ? 10.119 13.589 2.103 1.00 90.75 174 GLU A C 1
ATOM 1279 O O . GLU A 1 174 ? 10.399 14.635 2.689 1.00 90.75 174 GLU A O 1
ATOM 1284 N N . LEU A 1 175 ? 9.005 12.903 2.381 1.00 89.38 175 LEU A N 1
ATOM 1285 C CA . LEU A 1 175 ? 8.030 13.326 3.392 1.00 89.38 175 LEU A CA 1
ATOM 1286 C C . LEU A 1 175 ? 8.639 13.351 4.802 1.00 89.38 175 LEU A C 1
ATOM 1288 O O . LEU A 1 175 ? 8.278 14.187 5.629 1.00 89.38 175 LEU A O 1
ATOM 1292 N N . ALA A 1 176 ? 9.582 12.453 5.102 1.00 89.06 176 ALA A N 1
ATOM 1293 C CA . ALA A 1 176 ? 10.313 12.484 6.367 1.00 89.06 176 ALA A CA 1
ATOM 1294 C C . ALA A 1 176 ? 11.209 13.726 6.472 1.00 89.06 176 ALA A C 1
ATOM 1296 O O . ALA A 1 176 ? 11.313 14.320 7.543 1.00 89.06 176 ALA A O 1
ATOM 1297 N N . ARG A 1 177 ? 11.836 14.148 5.365 1.00 89.44 177 ARG A N 1
ATOM 1298 C CA . ARG A 1 177 ? 12.669 15.361 5.329 1.00 89.44 177 ARG A CA 1
ATOM 1299 C C . ARG A 1 177 ? 11.850 16.637 5.511 1.00 89.44 177 ARG A C 1
ATOM 1301 O O . ARG A 1 177 ? 12.367 17.576 6.113 1.00 89.44 177 ARG A O 1
ATOM 1308 N N . SER A 1 178 ? 10.611 16.681 5.016 1.00 90.44 178 SER A N 1
ATOM 1309 C CA . SER A 1 178 ? 9.707 17.826 5.208 1.00 90.44 178 SER A CA 1
ATOM 1310 C C . SER A 1 178 ? 8.949 17.800 6.542 1.00 90.44 178 SER A C 1
ATOM 1312 O O . SER A 1 178 ? 8.370 18.810 6.935 1.00 90.44 178 SER A O 1
ATOM 1314 N N . GLY A 1 179 ? 8.974 16.673 7.264 1.00 90.06 179 GLY A N 1
ATOM 1315 C CA . GLY A 1 179 ? 8.222 16.464 8.506 1.00 90.06 179 GLY A CA 1
ATOM 1316 C C . GLY A 1 179 ? 6.765 16.033 8.291 1.00 90.06 179 GLY A C 1
ATOM 1317 O O . GLY A 1 179 ? 6.063 15.738 9.254 1.00 90.06 179 GLY A O 1
ATOM 1318 N N . GLU A 1 180 ? 6.306 15.935 7.044 1.00 91.19 180 GLU A N 1
ATOM 1319 C CA . GLU A 1 180 ? 4.940 15.526 6.701 1.00 91.19 180 GLU A CA 1
ATOM 1320 C C . GLU A 1 180 ? 4.670 14.048 6.999 1.00 91.19 180 GLU A C 1
ATOM 1322 O O . GLU A 1 180 ? 3.547 13.688 7.354 1.00 91.19 180 GLU A O 1
ATOM 1327 N N . LEU A 1 181 ? 5.693 13.186 6.921 1.00 87.38 181 LEU A N 1
ATOM 1328 C CA . LEU A 1 181 ? 5.540 11.759 7.228 1.00 87.38 181 LEU A CA 1
ATOM 1329 C C . LEU A 1 181 ? 5.039 11.541 8.664 1.00 87.38 181 LEU A C 1
ATOM 1331 O O . LEU A 1 181 ? 4.166 10.707 8.897 1.00 87.38 181 LEU A O 1
ATOM 1335 N N . GLU A 1 182 ? 5.567 12.307 9.623 1.00 85.50 182 GLU A N 1
ATOM 1336 C CA . GLU A 1 182 ? 5.164 12.227 11.031 1.00 85.50 182 GLU A CA 1
ATOM 1337 C C . GLU A 1 182 ? 3.695 12.631 11.207 1.00 85.50 182 GLU A C 1
ATOM 1339 O O . GLU A 1 182 ? 2.958 11.963 11.930 1.00 85.50 182 GLU A O 1
ATOM 1344 N N . VAL A 1 183 ? 3.246 13.663 10.486 1.00 89.19 183 VAL A N 1
ATOM 1345 C CA . VAL A 1 183 ? 1.851 14.128 10.508 1.00 89.19 183 VAL A CA 1
ATOM 1346 C C . VAL A 1 183 ? 0.905 13.054 9.967 1.00 89.19 183 VAL A C 1
ATOM 1348 O O . VAL A 1 183 ? -0.111 12.762 10.599 1.00 89.19 183 VAL A O 1
ATOM 1351 N N . ILE A 1 184 ? 1.253 12.425 8.840 1.00 87.81 184 ILE A N 1
ATOM 1352 C CA . ILE A 1 184 ? 0.445 11.362 8.220 1.00 87.81 184 ILE A CA 1
ATOM 1353 C C . ILE A 1 184 ? 0.333 10.147 9.151 1.00 87.81 184 ILE A C 1
ATOM 1355 O O . ILE A 1 184 ? -0.767 9.633 9.385 1.00 87.81 184 ILE A O 1
ATOM 1359 N N . ILE A 1 185 ? 1.458 9.697 9.715 1.00 86.50 185 ILE A N 1
ATOM 1360 C CA . ILE A 1 185 ? 1.478 8.543 10.622 1.00 86.50 185 ILE A CA 1
ATOM 1361 C C . ILE A 1 185 ? 0.695 8.861 11.899 1.00 86.50 185 ILE A C 1
ATOM 1363 O O . ILE A 1 185 ? -0.172 8.078 12.284 1.00 86.50 185 ILE A O 1
ATOM 1367 N N . ALA A 1 186 ? 0.938 10.011 12.534 1.00 82.38 186 ALA A N 1
ATOM 1368 C CA . ALA A 1 186 ? 0.242 10.403 13.757 1.00 82.38 186 ALA A CA 1
ATOM 1369 C C . ALA A 1 186 ? -1.275 10.499 13.541 1.00 82.38 186 ALA A C 1
ATOM 1371 O O . ALA A 1 186 ? -2.040 9.929 14.320 1.00 82.38 186 ALA A O 1
ATOM 1372 N N . GLY A 1 187 ? -1.716 11.130 12.447 1.00 84.75 187 GLY A N 1
ATOM 1373 C CA . GLY A 1 187 ? -3.133 11.201 12.083 1.00 84.75 187 GLY A CA 1
ATOM 1374 C C . GLY A 1 187 ? -3.767 9.821 11.886 1.00 84.75 187 GLY A C 1
ATOM 1375 O O . GLY A 1 187 ? -4.908 9.596 12.279 1.00 84.75 187 GLY A O 1
ATOM 1376 N N . SER A 1 188 ? -3.002 8.858 11.370 1.00 83.19 188 SER A N 1
ATOM 1377 C CA . SER A 1 188 ? -3.464 7.483 11.146 1.00 83.19 188 SER A CA 1
ATOM 1378 C C . SER A 1 188 ? -3.553 6.637 12.420 1.00 83.19 188 SER A C 1
ATOM 1380 O O . SER A 1 188 ? -4.252 5.621 12.439 1.00 83.19 188 SER A O 1
ATOM 1382 N N . LEU A 1 189 ? -2.875 7.032 13.499 1.00 79.50 189 LEU A N 1
ATOM 1383 C CA . LEU A 1 189 ? -2.947 6.356 14.798 1.00 79.50 189 LEU A CA 1
ATOM 1384 C C . LEU A 1 189 ? -4.118 6.856 15.657 1.00 79.50 189 LEU A C 1
ATOM 1386 O O . LEU A 1 189 ? -4.598 6.116 16.517 1.00 79.50 189 LEU A O 1
ATOM 1390 N N . MET A 1 190 ? -4.612 8.068 15.403 1.00 73.50 190 MET A N 1
ATOM 1391 C CA . MET A 1 190 ? -5.686 8.684 16.183 1.00 73.50 190 MET A CA 1
ATOM 1392 C C . MET A 1 190 ? -7.080 8.171 15.769 1.00 73.50 190 MET A C 1
ATOM 1394 O O . MET A 1 190 ? -7.306 7.875 14.591 1.00 73.50 190 MET A O 1
ATOM 1398 N N . PRO A 1 191 ? -8.038 8.033 16.708 1.00 61.12 191 PRO A N 1
ATOM 1399 C CA . PRO A 1 191 ? -9.441 7.783 16.376 1.00 61.12 191 PRO A CA 1
ATOM 1400 C C . PRO A 1 191 ? -9.969 8.855 15.417 1.00 61.12 191 PRO A C 1
ATOM 1402 O O . PRO A 1 191 ? -9.597 10.020 15.554 1.00 61.12 191 PRO A O 1
ATOM 1405 N N . ALA A 1 192 ? -10.792 8.437 14.452 1.00 54.53 192 ALA A N 1
ATOM 1406 C CA . ALA A 1 192 ? -11.579 9.363 13.641 1.00 54.53 192 ALA A CA 1
ATOM 1407 C C . ALA A 1 192 ? -12.714 9.962 14.479 1.00 54.53 192 ALA A C 1
ATOM 1409 O O . ALA A 1 192 ? -13.203 9.239 15.381 1.00 54.53 192 ALA A O 1
#

pLDDT: mean 72.01, std 25.34, range [21.69, 96.88]

Radius of gyration: 16.27 Å; chains: 1; bounding box: 40×39×43 Å

Secondary structure (DSSP, 8-state):
-PPTT--------EEETTEEE-TTTTSS----EEE--SSSSP--EEE------HHHHHHHHHHHHHHHHT-S--EEEEETHHHHHHHHTGGG-SEEEEES----TTT-SS-----HHHHHHHHHHHHHHHHT-SSEEEEEE-S-HHHHHTTTT---TTEEEEE-S--SS-HHHHHHHHTHHHHHHHHHHS--

Sequence (192 aa):
PPAPGTMVSSSGWEQVGGRWRSPHALSHAMSCVHAGVQAEPPPIHTVTVMPGGDAGIEEYAGPLRQAASCYHRVVLLGDSMGGTAALLFAGQATKVVAFCPQVDLARSAIRPAGPAPWRAALQRRVEESVAACRGVVDVHVGTWEHDQEQVQGLESGSVVVHVHPVNSHRLSAELARSGELEVIIAGSLMPA

Foldseek 3Di:
DDDPPDDPPPPAWDQDPNDTDGPPPPDDADLWWWWADPDPHTPTDTDRQDPDFPVSLVVPQVVLLVVLVVDPATETEGAACSLLVQLLQLLSHQEYEYELYAQQQVLAPDHDDDDPVRSVVSNVSSLVSLQNHPHAYEYEYEPAPNSVVRCVPNPDPRYDYHYDPDNDSVVLVVCVVVVNNVVVVVVRRDDD

Organism: Auxenochlorella protothecoides (NCBI:txid3075)